Protein AF-D5WCW7-F1 (afdb_monomer)

Secondary structure (DSSP, 8-state):
---HHHHHHHHHHT--TT-BHHHHHHHHHHHHHTTEEE---SBGGG--EEEPP--PPPPPP----PPPP--------SSSSSSSS---------PPPPHHHHHHHHHHHHHHHHTTT--GGGSTTHHHHB-HHHHHHHHHHHHTT--SSSS-TTT--SS--HHHHHH--EEPPPEEETTEEEEEEEE-SSS-EEEEEEEEEETTEEEEEEEEESTT--

Radius of gyration: 24.63 Å; Cα contacts (8 Å, |Δi|>4): 295; chains: 1; bounding box: 57×78×41 Å

Nearest PDB structures (foldseek):
  4hz9-assembly1_B  TM=9.538E-01  e=2.178E-14  Ralstonia pickettii 12D
  4hzb-assembly1_F  TM=9.793E-01  e=4.232E-13  Ralstonia pickettii 12D
  4hzb-assembly1_C  TM=9.740E-01  e=5.660E-13  Ralstonia pickettii 12D
  6d63-assembly4_H  TM=6.366E-01  e=7.138E-01  Pseudomonas sp. ADP
  6d63-assembly2_D  TM=3.485E-01  e=8.295E-02  Pseudomonas sp. ADP

Structure (mmCIF, N/CA/C/O backbone):
data_AF-D5WCW7-F1
#
_entry.id   AF-D5WCW7-F1
#
loop_
_atom_site.group_PDB
_atom_site.id
_atom_site.type_symbol
_atom_site.label_atom_id
_atom_site.label_alt_id
_atom_site.label_comp_id
_atom_site.label_asym_id
_atom_site.label_entity_id
_atom_site.label_seq_id
_atom_site.pdbx_PDB_ins_code
_atom_site.Cartn_x
_atom_site.Cartn_y
_atom_site.Cartn_z
_atom_site.occupancy
_atom_site.B_iso_or_equiv
_atom_site.auth_seq_id
_atom_site.auth_comp_id
_atom_site.auth_asym_id
_atom_site.auth_atom_id
_atom_site.pdbx_PDB_model_num
ATOM 1 N N . MET A 1 1 ? 28.381 10.298 3.526 1.00 39.91 1 MET A N 1
ATOM 2 C CA . MET A 1 1 ? 28.413 10.607 2.079 1.00 39.91 1 MET A CA 1
ATOM 3 C C . MET A 1 1 ? 27.677 9.495 1.358 1.00 39.91 1 MET A C 1
ATOM 5 O O . MET A 1 1 ? 28.084 8.350 1.488 1.00 39.91 1 MET A O 1
ATOM 9 N N . TYR A 1 2 ? 26.574 9.812 0.685 1.00 42.81 2 TYR A N 1
ATOM 10 C CA . TYR A 1 2 ? 25.842 8.858 -0.147 1.00 42.81 2 TYR A CA 1
ATOM 11 C C . TYR A 1 2 ? 26.665 8.575 -1.412 1.00 42.81 2 TYR A C 1
ATOM 13 O O . TYR A 1 2 ? 27.037 9.512 -2.115 1.00 42.81 2 TYR A O 1
ATOM 21 N N . ASN A 1 3 ? 27.008 7.311 -1.669 1.00 60.62 3 ASN A N 1
ATOM 22 C CA . ASN A 1 3 ? 27.752 6.914 -2.864 1.00 60.62 3 ASN A CA 1
ATOM 23 C C . ASN A 1 3 ? 26.761 6.392 -3.908 1.00 60.62 3 ASN A C 1
ATOM 25 O O . ASN A 1 3 ? 26.380 5.221 -3.881 1.00 60.62 3 ASN A O 1
ATOM 29 N N . GLY A 1 4 ? 26.340 7.272 -4.818 1.00 50.31 4 GLY A N 1
ATOM 30 C CA . GLY A 1 4 ? 25.350 6.936 -5.841 1.00 50.31 4 GLY A CA 1
ATOM 31 C C . GLY A 1 4 ? 25.780 5.787 -6.762 1.00 50.31 4 GLY A C 1
ATOM 32 O O . GLY A 1 4 ? 24.929 5.026 -7.202 1.00 50.31 4 GLY A O 1
ATOM 33 N N . SER A 1 5 ? 27.085 5.574 -6.981 1.00 51.84 5 SER A N 1
ATOM 34 C CA . SER A 1 5 ? 27.585 4.419 -7.749 1.00 51.84 5 SER A CA 1
ATOM 35 C C . SER A 1 5 ? 27.383 3.081 -7.026 1.00 51.84 5 SER A C 1
ATOM 37 O O . SER A 1 5 ? 27.083 2.079 -7.669 1.00 51.84 5 SER A O 1
ATOM 39 N N . LEU A 1 6 ? 27.497 3.036 -5.693 1.00 54.62 6 LEU A N 1
ATOM 40 C CA . LEU A 1 6 ? 27.214 1.812 -4.929 1.00 54.62 6 LEU A CA 1
ATOM 41 C C . LEU A 1 6 ? 25.715 1.490 -4.912 1.00 54.62 6 LEU A C 1
ATOM 43 O O . LEU A 1 6 ? 25.344 0.331 -5.077 1.00 54.62 6 LEU A O 1
ATOM 47 N N . ALA A 1 7 ? 24.861 2.508 -4.771 1.00 52.25 7 ALA A N 1
ATOM 48 C CA . ALA A 1 7 ? 23.408 2.344 -4.836 1.00 52.25 7 ALA A CA 1
ATOM 49 C C . ALA A 1 7 ? 22.941 1.887 -6.231 1.00 52.25 7 ALA A C 1
ATOM 51 O O . ALA A 1 7 ? 22.099 0.999 -6.338 1.00 52.25 7 ALA A O 1
ATOM 52 N N . ALA A 1 8 ? 23.542 2.435 -7.290 1.00 53.53 8 ALA A N 1
ATOM 53 C CA . ALA A 1 8 ? 23.317 2.031 -8.675 1.00 53.53 8 ALA A CA 1
ATOM 54 C C . ALA A 1 8 ? 23.690 0.561 -8.925 1.00 53.53 8 ALA A C 1
ATOM 56 O O . ALA A 1 8 ? 22.890 -0.201 -9.468 1.00 53.53 8 ALA A O 1
ATOM 57 N N . ASN A 1 9 ? 24.880 0.147 -8.476 1.00 55.38 9 ASN A N 1
ATOM 58 C CA . ASN A 1 9 ? 25.345 -1.234 -8.610 1.00 55.38 9 ASN A CA 1
ATOM 59 C C . ASN A 1 9 ? 24.470 -2.212 -7.821 1.00 55.38 9 ASN A C 1
ATOM 61 O O . ASN A 1 9 ? 24.162 -3.288 -8.326 1.00 55.38 9 ASN A O 1
ATOM 65 N N . PHE A 1 10 ? 24.035 -1.828 -6.617 1.00 58.88 10 PHE A N 1
ATOM 66 C CA . PHE A 1 10 ? 23.124 -2.630 -5.803 1.00 58.88 10 PHE A CA 1
ATOM 67 C C . PHE A 1 10 ? 21.741 -2.770 -6.455 1.00 58.88 10 PHE A C 1
ATOM 69 O O . PHE A 1 10 ? 21.209 -3.875 -6.528 1.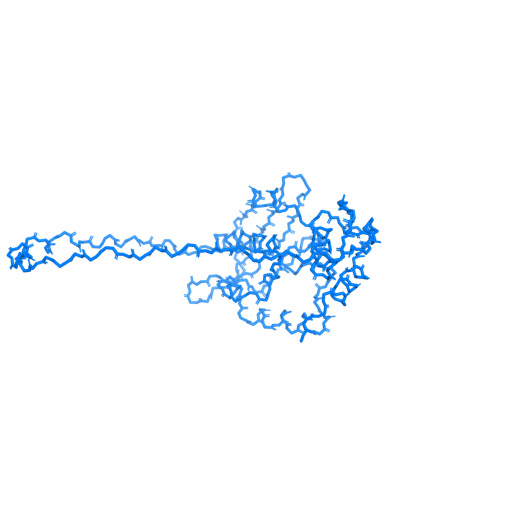00 58.88 10 PHE A O 1
ATOM 76 N N . ALA A 1 11 ? 21.158 -1.680 -6.963 1.00 59.91 11 ALA A N 1
ATOM 77 C CA . ALA A 1 11 ? 19.863 -1.721 -7.644 1.00 59.91 11 ALA A CA 1
ATOM 78 C C . ALA A 1 11 ? 19.905 -2.621 -8.890 1.00 59.91 11 ALA A C 1
ATOM 80 O O . ALA A 1 11 ? 18.989 -3.405 -9.118 1.00 59.91 11 ALA A O 1
ATOM 81 N N . TYR A 1 12 ? 20.995 -2.561 -9.659 1.00 57.72 12 TYR A N 1
ATOM 82 C CA . TYR A 1 12 ? 21.193 -3.413 -10.831 1.00 57.72 12 TYR A CA 1
ATOM 83 C C . TYR A 1 12 ? 21.408 -4.887 -10.466 1.00 57.72 12 TYR A C 1
ATOM 85 O O . TYR A 1 12 ? 20.765 -5.758 -11.045 1.00 57.72 12 TYR A O 1
ATOM 93 N N . SER A 1 13 ? 22.264 -5.188 -9.481 1.00 57.22 13 SER A N 1
ATOM 94 C CA . SER A 1 13 ? 22.544 -6.575 -9.081 1.00 57.22 13 SER A CA 1
ATOM 95 C C . SER A 1 13 ? 21.330 -7.296 -8.498 1.00 57.22 13 SER A C 1
ATOM 97 O O . SER A 1 13 ? 21.298 -8.523 -8.495 1.00 57.22 13 SER A O 1
ATOM 99 N N . ASN A 1 14 ? 20.351 -6.540 -7.995 1.00 57.59 14 ASN A N 1
ATOM 100 C CA . ASN A 1 14 ? 19.134 -7.069 -7.385 1.00 57.59 14 ASN A CA 1
ATOM 101 C C . ASN A 1 14 ? 17.898 -6.979 -8.298 1.00 57.59 14 ASN A C 1
ATOM 103 O O . ASN A 1 14 ? 16.834 -7.477 -7.929 1.00 57.59 14 ASN A O 1
ATOM 107 N N . ALA A 1 15 ? 18.017 -6.403 -9.500 1.00 57.66 15 ALA A N 1
ATOM 108 C CA . ALA A 1 15 ? 16.944 -6.420 -10.488 1.00 57.66 15 ALA A CA 1
ATOM 109 C C . ALA A 1 15 ? 16.762 -7.844 -11.050 1.00 57.66 15 ALA A C 1
ATOM 111 O O . ALA A 1 15 ? 17.671 -8.415 -11.660 1.00 57.66 15 ALA A O 1
ATOM 112 N N . LYS A 1 16 ? 15.582 -8.444 -10.849 1.00 55.31 16 LYS A N 1
ATOM 113 C CA . LYS A 1 16 ? 15.272 -9.798 -11.336 1.00 55.31 16 LYS A CA 1
ATOM 114 C C . LYS A 1 16 ? 14.915 -9.774 -12.828 1.00 55.31 16 LYS A C 1
ATOM 116 O O . LYS A 1 16 ? 14.572 -8.748 -13.404 1.00 55.31 16 LYS A O 1
ATOM 121 N N . GLY A 1 17 ? 14.970 -10.938 -13.483 1.00 46.94 17 GLY A N 1
ATOM 122 C CA . GLY A 1 17 ? 14.787 -11.064 -14.940 1.00 46.94 17 GLY A CA 1
ATOM 123 C C . GLY A 1 17 ? 13.423 -10.628 -15.500 1.00 46.94 17 GLY A C 1
ATOM 124 O O . GLY A 1 17 ? 13.310 -10.479 -16.712 1.00 46.94 17 GLY A O 1
ATOM 125 N N . HIS A 1 18 ? 12.422 -10.411 -14.643 1.00 54.69 18 HIS A N 1
ATOM 126 C CA . HIS A 1 18 ? 11.079 -9.939 -15.007 1.00 54.69 18 HIS A CA 1
ATOM 127 C C . HIS A 1 18 ? 10.798 -8.500 -14.541 1.00 54.69 18 HIS A C 1
ATOM 129 O O . HIS A 1 18 ? 9.672 -8.033 -14.658 1.00 54.69 18 HIS A O 1
ATOM 135 N N . SER A 1 19 ? 11.799 -7.799 -14.003 1.00 61.41 19 SER A N 1
ATOM 136 C CA . SER A 1 19 ? 11.679 -6.421 -13.529 1.00 61.41 19 SER A CA 1
ATOM 137 C C . SER A 1 19 ? 11.521 -5.455 -14.703 1.00 61.41 19 SER A C 1
ATOM 139 O O . SER A 1 19 ? 12.507 -5.038 -15.321 1.00 61.41 19 SER A O 1
ATOM 141 N N . THR A 1 20 ? 10.277 -5.109 -15.023 1.00 62.94 20 THR A N 1
ATOM 142 C CA . THR A 1 20 ? 9.941 -4.199 -16.120 1.00 62.94 20 THR A CA 1
ATOM 143 C C . THR A 1 20 ? 9.486 -2.825 -15.612 1.00 62.94 20 THR A C 1
ATOM 145 O O . THR A 1 20 ? 9.709 -2.489 -14.453 1.00 62.94 20 THR A O 1
ATOM 148 N N . GLN A 1 21 ? 8.983 -1.980 -16.514 1.00 68.56 21 GLN A N 1
ATOM 149 C CA . GLN A 1 21 ? 8.222 -0.752 -16.260 1.00 68.56 21 GLN A CA 1
ATOM 150 C C . GLN A 1 21 ? 8.730 0.107 -15.094 1.00 68.56 21 GLN A C 1
ATOM 152 O O . GLN A 1 21 ? 9.709 0.848 -15.251 1.00 68.56 21 GLN A O 1
ATOM 157 N N . ASN A 1 22 ? 8.059 0.051 -13.944 1.00 64.94 22 ASN A N 1
ATOM 158 C CA . ASN A 1 22 ? 8.356 0.896 -12.805 1.00 64.94 22 ASN A CA 1
ATOM 159 C C . ASN A 1 22 ? 9.658 0.452 -12.159 1.00 64.94 22 ASN A C 1
ATOM 161 O O . ASN A 1 22 ? 10.537 1.292 -11.975 1.00 64.94 22 ASN A O 1
ATOM 165 N N . CYS A 1 23 ? 9.865 -0.848 -11.947 1.00 64.69 23 CYS A N 1
ATOM 166 C CA . CYS A 1 23 ? 11.149 -1.374 -11.477 1.00 64.69 23 CYS A CA 1
ATOM 167 C C . CYS A 1 23 ? 12.319 -0.912 -12.372 1.00 64.69 23 CYS A C 1
ATOM 169 O O . CYS A 1 23 ? 13.330 -0.407 -11.879 1.00 64.69 23 CYS A O 1
ATOM 171 N N . ALA A 1 24 ? 12.144 -0.959 -13.696 1.00 64.62 24 ALA A N 1
ATOM 172 C CA . ALA A 1 24 ? 13.113 -0.423 -14.651 1.00 64.62 24 ALA A CA 1
ATOM 173 C C . ALA A 1 24 ? 13.336 1.094 -14.464 1.00 64.62 24 ALA A C 1
ATOM 175 O O . ALA A 1 24 ? 14.475 1.562 -14.426 1.00 64.62 24 ALA A O 1
ATOM 176 N N . LYS A 1 25 ? 12.274 1.884 -14.283 1.00 68.69 25 LYS A N 1
ATOM 177 C CA . LYS A 1 25 ? 12.365 3.323 -13.979 1.00 68.69 25 LYS A CA 1
ATOM 178 C C . LYS A 1 25 ? 13.147 3.595 -12.684 1.00 68.69 25 LYS A C 1
ATOM 180 O O . LYS A 1 25 ? 14.028 4.457 -12.708 1.00 68.69 25 LYS A O 1
ATOM 185 N N . PHE A 1 26 ? 12.883 2.866 -11.595 1.00 67.62 26 PHE A N 1
ATOM 186 C CA . PHE A 1 26 ? 13.611 3.009 -10.324 1.00 67.62 26 PHE A CA 1
ATOM 187 C C . PHE A 1 26 ? 15.101 2.705 -10.495 1.00 67.62 26 PHE A C 1
ATOM 189 O O . PHE A 1 26 ? 15.943 3.500 -10.075 1.00 67.62 26 PHE A O 1
ATOM 196 N N . VAL A 1 27 ? 15.430 1.594 -11.161 1.00 67.00 27 VAL A N 1
ATOM 197 C CA . VAL A 1 27 ? 16.817 1.186 -11.429 1.00 67.00 27 VAL A CA 1
ATOM 198 C C . VAL A 1 27 ? 17.534 2.252 -12.256 1.00 67.00 27 VAL A C 1
ATOM 200 O O . VAL A 1 27 ? 18.597 2.721 -11.852 1.00 67.00 27 VAL A O 1
ATOM 203 N N . ARG A 1 28 ? 16.924 2.746 -13.341 1.00 68.88 28 ARG A N 1
ATOM 204 C CA . ARG A 1 28 ? 17.480 3.851 -14.140 1.00 68.88 28 ARG A CA 1
ATOM 205 C C . ARG A 1 28 ? 17.786 5.077 -13.293 1.00 68.88 28 ARG A C 1
ATOM 207 O O . ARG A 1 28 ? 18.847 5.675 -13.451 1.00 68.88 28 ARG A O 1
ATOM 214 N N . GLN A 1 29 ? 16.859 5.477 -12.433 1.00 69.12 29 GLN A N 1
ATOM 215 C CA . GLN A 1 29 ? 17.007 6.709 -11.673 1.00 69.12 29 GLN A CA 1
ATOM 216 C C . GLN A 1 29 ? 18.070 6.593 -10.577 1.00 69.12 29 GLN A C 1
ATOM 218 O O . GLN A 1 29 ? 18.859 7.521 -10.403 1.00 69.12 29 GLN A O 1
ATOM 223 N N . ALA A 1 30 ? 18.170 5.436 -9.914 1.00 64.50 30 ALA A N 1
ATOM 224 C CA . ALA A 1 30 ? 19.266 5.139 -8.992 1.00 64.50 30 ALA A CA 1
ATOM 225 C C . ALA A 1 30 ? 20.633 5.211 -9.697 1.00 64.50 30 ALA A C 1
ATOM 227 O O . ALA A 1 30 ? 21.587 5.773 -9.158 1.00 64.50 30 ALA A O 1
ATOM 228 N N . ILE A 1 31 ? 20.710 4.713 -10.935 1.00 64.12 31 ILE A N 1
ATOM 229 C CA . ILE A 1 31 ? 21.917 4.774 -11.767 1.00 64.12 31 ILE A CA 1
ATOM 230 C C . ILE A 1 31 ? 22.257 6.218 -12.170 1.00 64.12 31 ILE A C 1
ATOM 232 O O . ILE A 1 31 ? 23.408 6.643 -12.039 1.00 64.12 31 ILE A O 1
ATOM 236 N N . GLN A 1 32 ? 21.255 7.006 -12.567 1.00 66.88 32 GLN A N 1
ATOM 237 C CA . GLN A 1 32 ? 21.415 8.424 -12.909 1.00 66.88 32 GLN A CA 1
ATOM 238 C C . GLN A 1 32 ? 21.861 9.278 -11.719 1.00 66.88 32 GLN A C 1
ATOM 240 O O . GLN A 1 32 ? 22.727 10.138 -11.880 1.00 66.88 32 GLN A O 1
ATOM 245 N N . TRP A 1 33 ? 21.354 9.020 -10.510 1.00 63.62 33 TRP A N 1
ATOM 246 C CA . TRP A 1 33 ? 21.848 9.665 -9.285 1.00 63.62 33 TRP A CA 1
ATOM 247 C C . TRP A 1 33 ? 23.305 9.313 -8.965 1.00 63.62 33 TRP A C 1
ATOM 249 O O . TRP A 1 33 ? 23.995 10.088 -8.304 1.00 63.62 33 TRP A O 1
ATOM 259 N N . GLY A 1 34 ? 23.797 8.179 -9.465 1.00 61.56 34 GLY A N 1
ATOM 260 C CA . GLY A 1 34 ? 25.208 7.800 -9.441 1.00 61.56 34 GLY A CA 1
ATOM 261 C C . GLY A 1 34 ? 26.087 8.488 -10.488 1.00 61.56 34 GLY A C 1
ATOM 262 O O . GLY A 1 34 ? 27.279 8.193 -10.527 1.00 61.56 34 GLY A O 1
ATOM 263 N N . GLY A 1 35 ? 25.534 9.383 -11.317 1.00 58.50 35 GLY A N 1
ATOM 264 C CA . GLY A 1 35 ? 26.259 10.086 -12.381 1.00 58.50 35 GLY A CA 1
ATOM 265 C C . GLY A 1 35 ? 26.439 9.267 -13.663 1.00 58.50 35 GLY A C 1
ATOM 266 O O . GLY A 1 35 ? 27.224 9.646 -14.529 1.00 58.50 35 GLY A O 1
ATOM 267 N N . VAL A 1 36 ? 25.728 8.145 -13.800 1.00 60.38 36 VAL A N 1
ATOM 268 C CA . VAL A 1 36 ? 25.829 7.246 -14.955 1.00 60.38 36 VAL A CA 1
ATOM 269 C C . VAL A 1 36 ? 24.549 7.329 -15.780 1.00 60.38 36 VAL A C 1
ATOM 271 O O . VAL A 1 36 ? 23.448 7.334 -15.236 1.00 60.38 36 VAL A O 1
ATOM 274 N N . THR A 1 37 ? 24.668 7.395 -17.107 1.00 60.59 37 THR A N 1
ATOM 275 C CA . THR A 1 37 ? 23.493 7.342 -17.988 1.00 60.59 37 THR A CA 1
ATOM 276 C C . THR A 1 37 ? 23.328 5.934 -18.531 1.00 60.59 37 THR A C 1
ATOM 278 O O . THR A 1 37 ? 24.293 5.264 -18.889 1.00 60.59 37 THR A O 1
ATOM 281 N N . VAL A 1 38 ? 22.081 5.493 -18.598 1.00 62.78 38 VAL A N 1
ATOM 282 C CA . VAL A 1 38 ? 21.697 4.214 -19.193 1.00 62.78 38 VAL A CA 1
ATOM 283 C C . VAL A 1 38 ? 20.703 4.461 -20.309 1.00 62.78 38 VAL A C 1
ATOM 285 O O . VAL A 1 38 ? 19.957 5.448 -20.284 1.00 62.78 38 VAL A O 1
ATOM 288 N N . ALA A 1 39 ? 20.684 3.562 -21.287 1.00 63.28 39 ALA A N 1
ATOM 289 C CA . ALA A 1 39 ? 19.688 3.605 -22.343 1.00 63.28 39 ALA A CA 1
ATOM 290 C C . ALA A 1 39 ? 18.261 3.509 -21.748 1.00 63.28 39 ALA A C 1
ATOM 292 O O . ALA A 1 39 ? 18.018 2.743 -20.807 1.00 63.28 39 ALA A O 1
ATOM 293 N N . PRO A 1 40 ? 17.290 4.284 -22.259 1.00 61.81 40 PRO A N 1
ATOM 294 C CA . PRO A 1 40 ? 15.905 4.170 -21.826 1.00 61.81 40 PRO A CA 1
ATOM 295 C C . PRO A 1 40 ? 15.288 2.856 -22.340 1.00 61.81 40 PRO A C 1
ATOM 297 O O . PRO A 1 40 ? 14.912 2.755 -23.502 1.00 61.81 40 PRO A O 1
ATOM 300 N N . THR A 1 41 ? 15.173 1.855 -21.463 1.00 63.25 41 THR A N 1
ATOM 301 C CA . THR A 1 41 ? 14.454 0.585 -21.699 1.00 63.25 41 THR A CA 1
ATOM 302 C C . THR A 1 41 ? 13.396 0.304 -20.622 1.00 63.25 41 THR A C 1
ATOM 304 O O . THR A 1 41 ? 13.560 0.651 -19.454 1.00 63.25 41 THR A O 1
ATOM 307 N N . ASN A 1 42 ? 12.303 -0.358 -20.993 1.00 62.97 42 ASN A N 1
ATOM 308 C CA . ASN A 1 42 ? 11.281 -0.810 -20.046 1.00 62.97 42 ASN A CA 1
ATOM 309 C C . ASN A 1 42 ? 11.708 -2.050 -19.246 1.00 62.97 42 ASN A C 1
ATOM 311 O O . ASN A 1 42 ? 10.898 -2.560 -18.486 1.00 62.97 42 ASN A O 1
ATOM 315 N N . SER A 1 43 ? 12.934 -2.548 -19.413 1.00 59.47 43 SER A N 1
ATOM 316 C CA . SER A 1 43 ? 13.479 -3.704 -18.700 1.00 59.47 43 SER A CA 1
ATOM 317 C C . SER A 1 43 ? 14.697 -3.289 -17.881 1.00 59.47 43 SER A C 1
ATOM 319 O O . SER A 1 43 ? 15.668 -2.763 -18.422 1.00 59.47 43 SER A O 1
ATOM 321 N N . ALA A 1 44 ? 14.678 -3.546 -16.571 1.00 60.31 44 ALA A N 1
ATOM 322 C CA . ALA A 1 44 ? 15.803 -3.237 -15.687 1.00 60.31 44 ALA A CA 1
ATOM 323 C C . ALA A 1 44 ? 17.087 -3.986 -16.092 1.00 60.31 44 ALA A C 1
ATOM 325 O O . ALA A 1 44 ? 18.187 -3.468 -15.918 1.00 60.31 44 ALA A O 1
ATOM 326 N N . LYS A 1 45 ? 16.947 -5.180 -16.683 1.00 59.94 45 LYS A N 1
ATOM 327 C CA . LYS A 1 45 ? 18.061 -6.043 -17.105 1.00 59.94 45 LYS A CA 1
ATOM 328 C C . LYS A 1 45 ? 18.699 -5.627 -18.437 1.00 59.94 45 LYS A C 1
ATOM 330 O O . LYS A 1 45 ? 19.833 -5.997 -18.707 1.00 59.94 45 LYS A O 1
ATOM 335 N N . GLU A 1 46 ? 17.985 -4.876 -19.272 1.00 60.28 46 GLU A N 1
ATOM 336 C CA . GLU A 1 46 ? 18.488 -4.395 -20.570 1.00 60.28 46 GLU A CA 1
ATOM 337 C C . GLU A 1 46 ? 19.254 -3.066 -20.459 1.00 60.28 46 GLU A C 1
ATOM 339 O O . GLU A 1 46 ? 19.684 -2.504 -21.467 1.00 60.28 46 GLU A O 1
ATOM 344 N N . MET A 1 47 ? 19.395 -2.522 -19.247 1.00 65.56 47 MET A N 1
ATOM 345 C CA . MET A 1 47 ? 20.114 -1.272 -19.023 1.00 65.56 47 MET A CA 1
ATOM 346 C C . MET A 1 47 ? 21.622 -1.496 -19.115 1.00 65.56 47 MET A C 1
ATOM 348 O O . MET A 1 47 ? 22.269 -1.821 -18.125 1.00 65.56 47 MET A O 1
ATOM 352 N N . ASP A 1 48 ? 22.178 -1.279 -20.306 1.00 55.94 48 ASP A N 1
ATOM 353 C CA . ASP A 1 48 ? 23.623 -1.174 -20.502 1.00 55.94 48 ASP A CA 1
ATOM 354 C C . ASP A 1 48 ? 24.139 0.189 -20.012 1.00 55.94 48 ASP A C 1
ATOM 356 O O . ASP A 1 48 ? 23.583 1.253 -20.318 1.00 55.94 48 ASP A O 1
ATOM 360 N N . PHE A 1 49 ? 25.220 0.151 -19.232 1.00 54.94 49 PHE A N 1
ATOM 361 C CA . PHE A 1 49 ? 25.852 1.328 -18.644 1.00 54.94 49 PHE A CA 1
ATOM 362 C C . PHE A 1 49 ? 26.784 2.007 -19.645 1.00 54.94 49 PHE A C 1
ATOM 364 O O . PHE A 1 49 ? 27.767 1.415 -20.089 1.00 54.94 49 PHE A O 1
ATOM 371 N N . ILE A 1 50 ? 26.537 3.288 -19.926 1.00 46.72 50 ILE A N 1
ATOM 372 C CA . ILE A 1 50 ? 27.519 4.149 -20.586 1.00 46.72 50 ILE A CA 1
ATOM 373 C C . ILE A 1 50 ? 27.957 5.198 -19.557 1.00 46.72 50 ILE A C 1
ATOM 375 O O . ILE A 1 50 ? 27.145 6.039 -19.158 1.00 46.72 50 ILE A O 1
ATOM 379 N N . PRO A 1 51 ? 29.217 5.178 -19.083 1.00 42.09 51 PRO A N 1
ATOM 380 C CA . PRO A 1 51 ? 29.701 6.221 -18.191 1.00 42.09 51 PRO A CA 1
ATOM 381 C C . PRO A 1 51 ? 29.626 7.569 -18.915 1.00 42.09 51 PRO A C 1
ATOM 383 O O . PRO A 1 51 ? 30.255 7.764 -19.955 1.00 42.09 51 PRO A O 1
ATOM 386 N N . VAL A 1 52 ? 28.829 8.496 -18.381 1.00 42.38 52 VAL A N 1
ATOM 387 C CA . VAL A 1 52 ? 28.731 9.853 -18.921 1.00 42.38 52 VAL A CA 1
ATOM 388 C C . VAL A 1 52 ? 29.839 10.700 -18.325 1.00 42.38 52 VAL A C 1
ATOM 390 O O . VAL A 1 52 ? 30.023 10.747 -17.111 1.00 42.38 52 VAL A O 1
ATOM 393 N N . GLN A 1 53 ? 30.595 11.366 -19.197 1.00 37.25 53 GLN A N 1
ATOM 394 C CA . GLN A 1 53 ? 31.538 12.395 -18.783 1.00 37.25 53 GLN A CA 1
ATOM 395 C C . GLN A 1 53 ? 30.748 13.553 -18.167 1.00 37.25 53 GLN A C 1
ATOM 397 O O . GLN A 1 53 ? 29.916 14.175 -18.823 1.00 37.25 53 GLN A O 1
ATOM 402 N N . THR A 1 54 ? 30.986 13.810 -16.885 1.00 34.12 54 THR A N 1
ATOM 403 C CA . THR A 1 54 ? 30.320 14.855 -16.110 1.00 34.12 54 THR A CA 1
ATOM 404 C C . THR A 1 54 ? 30.686 16.239 -16.641 1.00 34.12 54 THR A C 1
ATOM 406 O O . THR A 1 54 ? 31.828 16.675 -16.491 1.00 34.12 54 THR A O 1
ATOM 409 N N . THR A 1 55 ? 29.714 16.964 -17.191 1.00 36.22 55 THR A N 1
ATOM 410 C CA . THR A 1 55 ? 29.713 18.430 -17.168 1.00 36.22 55 THR A CA 1
ATOM 411 C C . THR A 1 55 ? 28.649 18.893 -16.177 1.00 36.22 55 THR A C 1
ATOM 413 O O . THR A 1 55 ? 27.467 18.573 -16.276 1.00 36.22 55 THR A O 1
ATOM 416 N N . GLU A 1 56 ? 29.120 19.584 -15.148 1.00 31.17 56 GLU A N 1
ATOM 417 C CA . GLU A 1 56 ? 28.355 20.150 -14.040 1.00 31.17 56 GLU A CA 1
ATOM 418 C C . GLU A 1 56 ? 27.450 21.300 -14.534 1.00 31.17 56 GLU A C 1
ATOM 420 O O . GLU A 1 56 ? 27.957 22.211 -15.196 1.00 31.17 56 GLU A O 1
ATOM 425 N N . PRO A 1 57 ? 26.136 21.331 -14.234 1.00 36.81 57 PRO A N 1
ATOM 426 C CA . PRO A 1 57 ? 25.326 22.517 -14.477 1.00 36.81 57 PRO A CA 1
ATOM 427 C C . PRO A 1 57 ? 25.355 23.456 -13.264 1.00 36.81 57 PRO A C 1
ATOM 429 O O . PRO A 1 57 ? 24.961 23.091 -12.155 1.00 36.81 57 PRO A O 1
ATOM 432 N N . GLN A 1 58 ? 25.792 24.694 -13.509 1.00 34.97 58 GLN A N 1
ATOM 433 C CA . GLN A 1 58 ? 25.724 25.813 -12.570 1.00 34.97 58 GLN A CA 1
ATOM 434 C C . GLN A 1 58 ? 24.280 26.245 -12.272 1.00 34.97 58 GLN A C 1
ATOM 436 O O . GLN A 1 58 ? 23.382 26.146 -13.108 1.00 34.97 58 GLN A O 1
ATOM 441 N N . GLY A 1 59 ? 24.092 26.728 -11.041 1.00 34.06 59 GLY A N 1
ATOM 442 C CA . GLY A 1 59 ? 22.807 26.977 -10.399 1.00 34.06 59 GLY A CA 1
ATOM 443 C C . GLY A 1 59 ? 21.885 27.993 -11.074 1.00 34.06 59 GLY A C 1
ATOM 444 O O . GLY A 1 59 ? 22.300 28.964 -11.704 1.00 34.06 59 GLY A O 1
ATOM 445 N N . HIS A 1 60 ? 20.590 27.777 -10.853 1.00 31.45 60 HIS A N 1
ATOM 446 C CA . HIS A 1 60 ? 19.532 28.699 -11.233 1.00 31.45 60 HIS A CA 1
ATOM 447 C C . HIS A 1 60 ? 19.191 29.658 -10.087 1.00 31.45 60 HIS A C 1
ATOM 449 O O . HIS A 1 60 ? 18.854 29.254 -8.976 1.00 31.45 60 HIS A O 1
ATOM 455 N N . HIS A 1 61 ? 19.260 30.949 -10.413 1.00 33.78 61 HIS A N 1
ATOM 456 C CA . HIS A 1 61 ? 18.776 32.079 -9.630 1.00 33.78 61 HIS A CA 1
ATOM 457 C C . HIS A 1 61 ? 17.274 31.984 -9.322 1.00 33.78 61 HIS A C 1
ATOM 459 O O . HIS A 1 61 ? 16.459 31.855 -10.238 1.00 33.78 61 HIS A O 1
ATOM 465 N N . THR A 1 62 ? 16.904 32.214 -8.060 1.00 32.62 62 THR A N 1
ATOM 466 C CA . THR A 1 62 ? 15.519 32.503 -7.657 1.00 32.62 62 THR A CA 1
ATOM 467 C C . THR A 1 62 ? 15.383 33.983 -7.298 1.00 32.62 62 THR A C 1
ATOM 469 O O . THR A 1 62 ? 16.171 34.533 -6.529 1.00 32.62 62 THR A O 1
ATOM 472 N N . ARG A 1 63 ? 14.385 34.634 -7.905 1.00 33.56 63 ARG A N 1
ATOM 473 C CA . ARG A 1 63 ? 14.013 36.044 -7.723 1.00 33.56 63 ARG A CA 1
ATOM 474 C C . ARG A 1 63 ? 13.603 36.349 -6.279 1.00 33.56 63 ARG A C 1
ATOM 476 O O . ARG A 1 63 ? 12.780 35.644 -5.706 1.00 33.56 63 ARG A O 1
ATOM 483 N N . SER A 1 64 ? 14.097 37.474 -5.767 1.00 33.16 64 SER A N 1
ATOM 484 C CA . SER A 1 64 ? 13.528 38.191 -4.624 1.00 33.16 64 SER A CA 1
ATOM 485 C C . SER A 1 64 ? 12.339 39.033 -5.096 1.00 33.16 64 SER A C 1
ATOM 487 O O . SER A 1 64 ? 12.456 39.764 -6.081 1.00 33.16 64 SER A O 1
ATOM 489 N N . ILE A 1 65 ? 11.203 38.938 -4.405 1.00 37.91 65 ILE A N 1
ATOM 490 C CA . ILE A 1 65 ? 10.127 39.930 -4.472 1.00 37.91 65 ILE A CA 1
ATOM 491 C C . ILE A 1 65 ? 9.910 40.395 -3.036 1.00 37.91 65 ILE A C 1
ATOM 493 O O . ILE A 1 65 ? 9.358 39.663 -2.217 1.00 37.91 65 ILE A O 1
ATOM 497 N N . ALA A 1 66 ? 10.398 41.595 -2.733 1.00 33.69 66 ALA A N 1
ATOM 498 C CA . ALA A 1 66 ? 10.096 42.291 -1.496 1.00 33.69 66 ALA A CA 1
ATOM 499 C C . ALA A 1 66 ? 8.820 43.123 -1.679 1.00 33.69 66 ALA A C 1
ATOM 501 O O . ALA A 1 66 ? 8.615 43.799 -2.686 1.00 33.69 66 ALA A O 1
ATOM 502 N N . THR A 1 67 ? 7.972 43.000 -0.672 1.00 35.56 67 THR A N 1
ATOM 503 C CA . THR A 1 67 ? 6.679 43.629 -0.424 1.00 35.56 67 THR A CA 1
ATOM 504 C C . THR A 1 67 ? 6.733 45.155 -0.403 1.00 35.56 67 THR A C 1
ATOM 506 O O . THR A 1 67 ? 7.622 45.745 0.205 1.00 35.56 67 THR A O 1
ATOM 509 N N . THR A 1 68 ? 5.727 45.792 -1.002 1.00 39.38 68 THR A N 1
ATOM 510 C CA . THR A 1 68 ? 5.421 47.215 -0.824 1.00 39.38 68 THR A CA 1
ATOM 511 C C . THR A 1 68 ? 4.767 47.462 0.535 1.00 39.38 68 THR A C 1
ATOM 513 O O . THR A 1 68 ? 3.753 46.840 0.856 1.00 39.38 68 THR A O 1
ATOM 516 N N . ASP A 1 69 ? 5.336 48.399 1.292 1.00 38.19 69 ASP A N 1
ATOM 517 C CA . ASP A 1 69 ? 4.776 48.989 2.508 1.00 38.19 69 ASP A CA 1
ATOM 518 C C . ASP A 1 69 ? 3.397 49.619 2.271 1.00 38.19 69 ASP A C 1
ATOM 520 O O . ASP A 1 69 ? 3.198 50.385 1.326 1.00 38.19 69 ASP A O 1
ATOM 524 N N . MET A 1 70 ? 2.464 49.388 3.200 1.00 35.03 70 MET A N 1
ATOM 525 C CA . MET A 1 70 ? 1.295 50.248 3.372 1.00 35.03 70 MET A CA 1
ATOM 526 C C . MET A 1 70 ? 0.929 50.370 4.855 1.00 35.03 70 MET A C 1
ATOM 528 O O . MET A 1 70 ? 0.274 49.514 5.443 1.00 35.03 70 MET A O 1
ATOM 532 N N . HIS A 1 71 ? 1.328 51.494 5.450 1.00 43.72 71 HIS A N 1
ATOM 533 C CA . HIS A 1 71 ? 0.763 52.021 6.688 1.00 43.72 71 HIS A CA 1
ATOM 534 C C . HIS A 1 71 ? -0.528 52.781 6.362 1.00 43.72 71 HIS A C 1
ATOM 536 O O . HIS A 1 71 ? -0.451 53.879 5.816 1.00 43.72 71 HIS A O 1
ATOM 542 N N . ILE A 1 72 ? -1.699 52.283 6.776 1.00 41.50 72 ILE A N 1
ATOM 543 C CA . ILE A 1 72 ? -2.893 53.128 6.933 1.00 41.50 72 ILE A CA 1
ATOM 544 C C . ILE A 1 72 ? -3.563 52.841 8.277 1.00 41.50 72 ILE A C 1
ATOM 546 O O . ILE A 1 72 ? -3.786 51.711 8.698 1.00 41.50 72 ILE A O 1
ATOM 550 N N . LYS A 1 73 ? -3.778 53.949 8.980 1.00 37.97 73 LYS A N 1
ATOM 551 C CA . LYS A 1 73 ? -4.175 54.088 10.373 1.00 37.97 73 LYS A CA 1
ATOM 552 C C . LYS A 1 73 ? -5.649 53.735 10.572 1.00 37.97 73 LYS A C 1
ATOM 554 O O . LYS A 1 73 ? -6.476 54.032 9.721 1.00 37.97 73 LYS A O 1
ATOM 559 N N . ARG A 1 74 ? -5.918 53.202 11.771 1.00 48.66 74 ARG A N 1
ATOM 560 C CA . ARG A 1 74 ? -7.082 53.448 12.644 1.00 48.66 74 ARG A CA 1
ATOM 561 C C . ARG A 1 74 ? -8.316 54.013 11.944 1.00 48.66 74 ARG A C 1
ATOM 563 O O . ARG A 1 74 ? -8.304 55.185 11.619 1.00 48.66 74 ARG A O 1
ATOM 570 N N . PHE A 1 75 ? -9.377 53.225 11.870 1.00 48.50 75 PHE A N 1
ATOM 571 C CA . PHE A 1 75 ? -10.780 53.580 12.129 1.00 48.50 75 PHE A CA 1
ATOM 572 C C . PHE A 1 75 ? -11.593 52.347 11.727 1.00 48.50 75 PHE A C 1
ATOM 574 O O . PHE A 1 75 ? -11.335 51.820 10.654 1.00 48.50 75 PHE A O 1
ATOM 581 N N . LEU A 1 76 ? -12.501 51.885 12.598 1.00 42.88 76 LEU A N 1
ATOM 582 C CA . LEU A 1 76 ? -13.674 51.007 12.357 1.00 42.88 76 LEU A CA 1
ATOM 583 C C . LEU A 1 76 ? -13.931 50.078 13.564 1.00 42.88 76 LEU A C 1
ATOM 585 O O . LEU A 1 76 ? -14.060 48.866 13.439 1.00 42.88 76 LEU A O 1
ATOM 589 N N . SER A 1 77 ? -14.042 50.655 14.764 1.00 47.31 77 SER A N 1
ATOM 590 C CA . SER A 1 77 ? -14.414 49.935 15.997 1.00 47.31 77 SER A CA 1
ATOM 591 C C . SER A 1 77 ? -15.930 49.895 16.259 1.00 47.31 77 SER A C 1
ATOM 593 O O . SER A 1 77 ? -16.337 49.730 17.401 1.00 47.31 77 SER A O 1
ATOM 595 N N . VAL A 1 78 ? -16.786 50.055 15.238 1.00 48.94 78 VAL A N 1
ATOM 596 C CA . VAL A 1 78 ? -18.259 50.113 15.431 1.00 48.94 78 VAL A CA 1
ATOM 597 C C . VAL A 1 78 ? -19.040 49.102 14.567 1.00 48.94 78 VAL A C 1
ATOM 599 O O . VAL A 1 78 ? -20.233 48.914 14.770 1.00 48.94 78 VAL A O 1
ATOM 602 N N . LEU A 1 79 ? -18.382 48.335 13.687 1.00 47.88 79 LEU A N 1
ATOM 603 C CA . LEU A 1 79 ? -19.023 47.282 12.874 1.00 47.88 79 LEU A CA 1
ATOM 604 C C . LEU A 1 79 ? -18.770 45.860 13.422 1.00 47.88 79 LEU A C 1
ATOM 606 O O . LEU A 1 79 ? -18.675 44.905 12.662 1.00 47.88 79 LEU A O 1
ATOM 610 N N . ALA A 1 80 ? -18.598 45.709 14.737 1.00 50.56 80 ALA A N 1
ATOM 611 C CA . ALA A 1 80 ? -18.246 44.427 15.365 1.00 50.56 80 ALA A CA 1
ATOM 612 C C . ALA A 1 80 ? -19.410 43.748 16.115 1.00 50.56 80 ALA A C 1
ATOM 614 O O . ALA A 1 80 ? -19.263 42.619 16.569 1.00 50.56 80 ALA A O 1
ATOM 615 N N . LEU A 1 81 ? -20.575 44.400 16.241 1.00 46.69 81 LEU A N 1
ATOM 616 C CA . LEU A 1 81 ? -21.668 43.923 17.107 1.00 46.69 81 LEU A CA 1
ATOM 617 C C . LEU A 1 81 ? -22.904 43.365 16.374 1.00 46.69 81 LEU A C 1
ATOM 619 O O . LEU A 1 81 ? -23.824 42.896 17.031 1.00 46.69 81 LEU A O 1
ATOM 623 N N . LEU A 1 82 ? -22.920 43.333 15.034 1.00 46.75 82 LEU A N 1
ATOM 624 C CA . LEU A 1 82 ? -24.019 42.740 14.241 1.00 46.75 82 LEU A CA 1
ATOM 625 C C . LEU A 1 82 ? -23.634 41.464 13.467 1.00 46.75 82 LEU A C 1
ATOM 627 O O . LEU A 1 82 ? -24.489 40.851 12.838 1.00 46.75 82 LEU A O 1
ATOM 631 N N . ALA A 1 83 ? -22.380 41.012 13.555 1.00 49.16 83 ALA A N 1
ATOM 632 C CA . ALA A 1 83 ? -21.900 39.789 12.896 1.00 49.16 83 ALA A CA 1
ATOM 633 C C . ALA A 1 83 ? -21.903 38.542 13.809 1.00 49.16 83 ALA A C 1
ATOM 635 O O . ALA A 1 83 ? -21.400 37.492 13.421 1.00 49.16 83 ALA A O 1
ATOM 636 N N . PHE A 1 84 ? -22.457 38.633 15.025 1.00 46.53 84 PHE A N 1
ATOM 637 C CA . PHE A 1 84 ? -22.348 37.570 16.037 1.00 46.53 84 PHE A CA 1
ATOM 638 C C . PHE A 1 84 ? -23.472 36.514 15.993 1.00 46.53 84 PHE A C 1
ATOM 640 O O . PHE A 1 84 ? -23.438 35.552 16.750 1.00 46.53 84 PHE A O 1
ATOM 647 N N . VAL A 1 85 ? -24.472 36.652 15.112 1.00 49.25 85 VAL A N 1
ATOM 648 C CA . VAL A 1 85 ? -25.650 35.750 15.091 1.00 49.25 85 VAL A CA 1
ATOM 649 C C . VAL A 1 85 ? -25.609 34.717 13.949 1.00 49.25 85 VAL A C 1
ATOM 651 O O . VAL A 1 85 ? -26.458 33.837 13.885 1.00 49.25 85 VAL A O 1
ATOM 654 N N . PHE A 1 86 ? -24.588 34.737 13.084 1.00 49.34 86 PHE A N 1
ATOM 655 C CA . PHE A 1 86 ? -24.493 33.831 11.924 1.00 49.34 86 PHE A CA 1
ATOM 656 C C . PHE A 1 86 ? -23.332 32.825 11.971 1.00 49.34 86 PHE A C 1
ATOM 658 O O . PHE A 1 86 ? -22.876 32.352 10.935 1.00 49.34 86 PHE A O 1
ATOM 665 N N . TRP A 1 87 ? -22.885 32.438 13.168 1.00 45.47 87 TRP A N 1
ATOM 666 C CA . TRP A 1 87 ? -21.937 31.329 13.346 1.00 45.47 87 TRP A CA 1
ATOM 667 C C . TRP A 1 87 ? -22.626 30.106 13.956 1.00 45.47 87 TRP A C 1
ATOM 669 O O . TRP A 1 87 ? -22.176 29.542 14.949 1.00 45.47 87 TRP A O 1
ATOM 679 N N . GLN A 1 88 ? -23.760 29.690 13.389 1.00 54.38 88 GLN A N 1
ATOM 680 C CA . GLN A 1 88 ? -24.237 28.340 13.667 1.00 54.38 88 GLN A CA 1
ATOM 681 C C . GLN A 1 88 ? -23.382 27.376 12.854 1.00 54.38 88 GLN A C 1
ATOM 683 O O . GLN A 1 88 ? -23.537 27.234 11.643 1.00 54.38 88 GLN A O 1
ATOM 688 N N . SER A 1 89 ? -22.420 26.773 13.544 1.00 54.59 89 SER A N 1
ATOM 689 C CA . SER A 1 89 ? -21.593 25.680 13.064 1.00 54.59 89 SER A CA 1
ATOM 690 C C . SER A 1 89 ? -22.495 24.577 12.520 1.00 54.59 89 SER A C 1
ATOM 692 O O . SER A 1 89 ? -23.136 23.855 13.285 1.00 54.59 89 SER A O 1
ATOM 694 N N . ALA A 1 90 ? -22.535 24.423 11.200 1.00 55.56 90 ALA A N 1
ATOM 695 C CA . ALA A 1 90 ? -22.948 23.165 10.611 1.00 55.56 90 ALA A CA 1
ATOM 696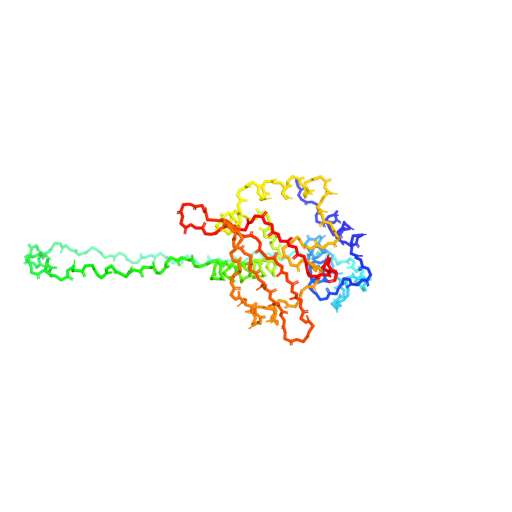 C C . ALA A 1 90 ? -21.923 22.116 11.061 1.00 55.56 90 ALA A C 1
ATOM 698 O O . ALA A 1 90 ? -20.830 22.014 10.504 1.00 55.56 90 ALA A O 1
ATOM 699 N N . PHE A 1 91 ? -22.241 21.372 12.120 1.00 53.19 91 PHE A N 1
ATOM 700 C CA . PHE A 1 91 ? -21.568 20.113 12.393 1.00 53.19 91 PHE A CA 1
ATOM 701 C C . PHE A 1 91 ? -21.957 19.172 11.257 1.00 53.19 91 PHE A C 1
ATOM 703 O O . PHE A 1 91 ? -22.984 18.499 11.310 1.00 53.19 91 PHE A O 1
ATOM 710 N N . SER A 1 92 ? -21.153 19.150 10.195 1.00 52.25 92 SER A N 1
ATOM 711 C CA . SER A 1 92 ? -21.143 18.003 9.300 1.00 52.25 92 SER A CA 1
ATOM 712 C C . SER A 1 92 ? -20.778 16.804 10.163 1.00 52.25 92 SER A C 1
ATOM 714 O O . SER A 1 92 ? -19.658 16.729 10.667 1.00 52.25 92 SER A O 1
ATOM 716 N N . ALA A 1 93 ? -21.728 15.892 10.372 1.00 50.47 93 ALA A N 1
ATOM 717 C CA . ALA A 1 93 ? -21.420 14.564 10.871 1.00 50.47 93 ALA A CA 1
ATOM 718 C C . ALA A 1 93 ? -20.478 13.938 9.840 1.00 50.47 93 ALA A C 1
ATOM 720 O O . ALA A 1 93 ? -20.913 13.478 8.784 1.00 50.47 93 ALA A O 1
ATOM 721 N N . THR A 1 94 ? -19.172 14.018 10.090 1.00 58.06 94 THR A N 1
ATOM 722 C CA . THR A 1 94 ? -18.192 13.298 9.294 1.00 58.06 94 THR A CA 1
ATOM 723 C C . THR A 1 94 ? -18.555 11.830 9.446 1.00 58.06 94 THR A C 1
ATOM 725 O O . THR A 1 94 ? -18.509 11.279 10.546 1.00 58.06 94 THR A O 1
ATOM 728 N N . ALA A 1 95 ? -19.034 11.220 8.360 1.00 63.94 95 ALA A N 1
ATOM 729 C CA . ALA A 1 95 ? -19.292 9.791 8.344 1.00 63.94 95 ALA A CA 1
ATOM 730 C C . ALA A 1 95 ? -18.028 9.102 8.864 1.00 63.94 95 ALA A C 1
ATOM 732 O O . ALA A 1 95 ? -16.928 9.410 8.392 1.00 63.94 95 ALA A O 1
ATOM 733 N N . GLN A 1 96 ? -18.166 8.246 9.883 1.00 68.19 96 GLN A N 1
ATOM 734 C CA . GLN A 1 96 ? -17.003 7.538 10.402 1.00 68.19 96 GLN A CA 1
ATOM 735 C C . GLN A 1 96 ? -16.328 6.797 9.244 1.00 68.19 96 GLN A C 1
ATOM 737 O O . GLN A 1 96 ? -17.035 6.202 8.423 1.00 68.19 96 GLN A O 1
ATOM 742 N N . PRO A 1 97 ? -14.988 6.840 9.149 1.00 82.38 97 PRO A N 1
ATOM 743 C CA . PRO A 1 97 ? -14.285 6.148 8.085 1.00 82.38 97 PRO A CA 1
ATOM 744 C C . PRO A 1 97 ? -14.681 4.671 8.121 1.00 82.38 97 PRO A C 1
ATOM 746 O O . PRO A 1 97 ? -14.619 4.024 9.168 1.00 82.38 97 PRO A O 1
ATOM 749 N N . THR A 1 98 ? -15.143 4.151 6.987 1.00 95.06 98 THR A N 1
ATOM 750 C CA . THR A 1 98 ? -15.437 2.724 6.840 1.00 95.06 98 THR A CA 1
ATOM 751 C C . THR A 1 98 ? -14.129 1.980 6.553 1.00 95.06 98 THR A C 1
ATOM 753 O O . THR A 1 98 ? -13.175 2.599 6.062 1.00 95.06 98 THR A O 1
ATOM 756 N N . PRO A 1 99 ? -14.031 0.672 6.842 1.00 97.31 99 PRO A N 1
ATOM 757 C CA . PRO A 1 99 ? -12.837 -0.089 6.484 1.00 97.31 99 PRO A CA 1
ATOM 758 C C . PRO A 1 99 ? -12.566 -0.039 4.970 1.00 97.31 99 PRO A C 1
ATOM 760 O O . PRO A 1 99 ? -11.416 0.093 4.560 1.00 97.31 99 PRO A O 1
ATOM 763 N N . GLU A 1 100 ? -13.604 -0.032 4.129 1.00 98.00 100 GLU A N 1
ATOM 764 C CA . GLU A 1 100 ? -13.473 0.093 2.673 1.00 98.00 100 GLU A CA 1
ATOM 765 C C . GLU A 1 100 ? -12.913 1.455 2.258 1.00 98.00 100 GLU A C 1
ATOM 767 O O . GLU A 1 100 ? -11.988 1.532 1.446 1.00 98.00 100 GLU A O 1
ATOM 772 N N . GLY A 1 101 ? -13.458 2.535 2.827 1.00 96.88 101 GLY A N 1
ATOM 773 C CA . GLY A 1 101 ? -12.989 3.892 2.563 1.00 96.88 101 GLY A CA 1
ATOM 774 C C . GLY A 1 101 ? -11.527 4.064 2.966 1.00 96.88 101 GLY A C 1
ATOM 775 O O . GLY A 1 101 ? -10.736 4.623 2.206 1.00 96.88 101 GLY A O 1
ATOM 776 N N . GLN A 1 102 ? -11.150 3.511 4.118 1.00 97.75 102 GLN A N 1
ATOM 777 C CA . GLN A 1 102 ? -9.784 3.574 4.617 1.00 97.75 102 GLN A CA 1
ATOM 778 C C . GLN A 1 102 ? -8.812 2.735 3.777 1.00 97.75 102 GLN A C 1
ATOM 780 O O . GLN A 1 102 ? -7.711 3.199 3.487 1.00 97.75 102 GLN A O 1
ATOM 785 N N . ALA A 1 103 ? -9.208 1.532 3.349 1.00 98.06 103 ALA A N 1
ATOM 786 C CA . ALA A 1 103 ? -8.401 0.701 2.457 1.00 98.06 103 ALA A CA 1
ATOM 787 C C . ALA A 1 103 ? -8.181 1.386 1.100 1.00 98.06 103 ALA A C 1
ATOM 789 O O . ALA A 1 103 ? -7.057 1.427 0.602 1.00 98.06 103 ALA A O 1
ATOM 790 N N . LYS A 1 104 ? -9.231 1.990 0.523 1.00 97.81 104 LYS A N 1
ATOM 791 C CA . LYS A 1 104 ? -9.110 2.752 -0.726 1.00 97.81 104 LYS A CA 1
ATOM 792 C C . LYS A 1 104 ? -8.146 3.927 -0.570 1.00 97.81 104 LYS A C 1
ATOM 794 O O . LYS A 1 104 ? -7.262 4.097 -1.404 1.00 97.81 104 LYS A O 1
ATOM 799 N N . ALA A 1 105 ? -8.302 4.708 0.500 1.00 97.62 105 ALA A N 1
ATOM 800 C CA . ALA A 1 105 ? -7.443 5.854 0.781 1.00 97.62 105 ALA A CA 1
ATOM 801 C C . ALA A 1 105 ? -5.974 5.438 0.958 1.00 97.62 105 ALA A C 1
ATOM 803 O O . ALA A 1 105 ? -5.096 6.065 0.366 1.00 97.62 105 ALA A O 1
ATOM 804 N N . PHE A 1 106 ? -5.724 4.345 1.688 1.00 98.12 106 PHE A N 1
ATOM 805 C CA . PHE A 1 106 ? -4.390 3.771 1.841 1.00 98.12 106 PHE A CA 1
ATOM 806 C C . PHE A 1 106 ? -3.754 3.455 0.491 1.00 98.12 106 PHE A C 1
ATOM 808 O O . PHE A 1 106 ? -2.675 3.959 0.211 1.00 98.12 106 PHE A O 1
ATOM 815 N N . TYR A 1 107 ? -4.414 2.667 -0.361 1.00 97.81 107 TYR A N 1
ATOM 816 C CA . TYR A 1 107 ? -3.808 2.256 -1.627 1.00 97.81 107 TYR A CA 1
ATOM 817 C C . TYR A 1 107 ? -3.628 3.412 -2.607 1.00 97.81 107 TYR A C 1
ATOM 819 O O . TYR A 1 107 ? -2.610 3.469 -3.291 1.00 97.81 107 TYR A O 1
ATOM 827 N N . SER A 1 108 ? -4.556 4.375 -2.641 1.00 96.56 108 SER A N 1
ATOM 828 C CA . SER A 1 108 ? -4.370 5.597 -3.431 1.00 96.56 108 SER A CA 1
ATOM 829 C C . SER A 1 108 ? -3.146 6.397 -2.979 1.00 96.56 108 SER A C 1
ATOM 831 O O . SER A 1 108 ? -2.401 6.895 -3.818 1.00 96.56 108 SER A O 1
ATOM 833 N N . TRP A 1 109 ? -2.922 6.521 -1.668 1.00 96.88 109 TRP A N 1
ATOM 834 C CA . TRP A 1 109 ? -1.732 7.175 -1.121 1.00 96.88 109 TRP A CA 1
ATOM 835 C C . TRP A 1 109 ? -0.459 6.357 -1.381 1.00 96.88 109 TRP A C 1
ATOM 837 O O . TRP A 1 109 ? 0.523 6.910 -1.868 1.00 96.88 109 TRP A O 1
ATOM 847 N N . TYR A 1 110 ? -0.496 5.050 -1.116 1.00 95.50 110 TYR A N 1
ATOM 848 C CA . TYR A 1 110 ? 0.648 4.140 -1.191 1.00 95.50 110 TYR A CA 1
ATOM 849 C C . TYR A 1 110 ? 1.219 4.068 -2.609 1.00 95.50 110 TYR A C 1
ATOM 851 O O . TYR A 1 110 ? 2.406 4.316 -2.809 1.00 95.50 110 TYR A O 1
ATOM 859 N N . ILE A 1 111 ? 0.359 3.814 -3.602 1.00 92.56 111 ILE A N 1
ATOM 860 C CA . ILE A 1 111 ? 0.760 3.705 -5.012 1.00 92.56 111 ILE A CA 1
ATOM 861 C C . ILE A 1 111 ? 1.309 5.049 -5.513 1.00 92.56 111 ILE A C 1
ATOM 863 O O . ILE A 1 111 ? 2.383 5.104 -6.107 1.00 92.56 111 ILE A O 1
ATOM 867 N N . LYS A 1 112 ? 0.632 6.159 -5.188 1.00 91.50 112 LYS A N 1
ATOM 868 C CA . LYS A 1 112 ? 1.075 7.508 -5.572 1.00 91.50 112 LYS A CA 1
ATOM 869 C C . LYS A 1 112 ? 2.405 7.909 -4.924 1.00 91.50 112 LYS A C 1
ATOM 871 O O . LYS A 1 112 ? 3.157 8.695 -5.496 1.00 91.50 112 LYS A O 1
ATOM 876 N N . LEU A 1 113 ? 2.689 7.447 -3.709 1.00 87.25 113 LEU A N 1
ATOM 877 C CA . LEU A 1 113 ? 3.954 7.746 -3.045 1.00 87.25 113 LEU A CA 1
ATOM 878 C C . LEU A 1 113 ? 5.098 6.902 -3.627 1.00 87.25 113 LEU A C 1
ATOM 880 O O . LEU A 1 113 ? 6.155 7.459 -3.931 1.00 87.25 113 LEU A O 1
ATOM 884 N N . GLY A 1 114 ? 4.852 5.609 -3.870 1.00 80.56 114 GLY A N 1
ATOM 885 C CA . GLY A 1 114 ? 5.806 4.691 -4.504 1.00 80.56 114 GLY A CA 1
ATOM 886 C C . GLY A 1 114 ? 6.282 5.201 -5.863 1.00 80.56 114 GLY A C 1
ATOM 887 O O . GLY A 1 114 ? 7.482 5.305 -6.112 1.00 80.56 114 GLY A O 1
ATOM 888 N N . ALA A 1 115 ? 5.349 5.674 -6.683 1.00 76.31 115 ALA A N 1
ATOM 889 C CA . ALA A 1 115 ? 5.591 6.324 -7.969 1.00 76.31 115 ALA A CA 1
ATOM 890 C C . ALA A 1 115 ? 6.638 7.449 -7.977 1.00 76.31 115 ALA A C 1
ATOM 892 O O . ALA A 1 115 ? 7.335 7.671 -8.978 1.00 76.31 115 ALA A O 1
ATOM 893 N N . ASN A 1 116 ? 6.733 8.169 -6.854 1.00 74.94 116 ASN A N 1
ATOM 894 C CA . ASN A 1 116 ? 7.643 9.290 -6.635 1.00 74.94 116 ASN A CA 1
ATOM 895 C C . ASN A 1 116 ? 8.987 8.849 -6.040 1.00 74.94 116 ASN A C 1
ATOM 897 O O . ASN A 1 116 ? 9.700 9.660 -5.453 1.00 74.94 116 ASN A O 1
ATOM 901 N N . LEU A 1 117 ? 9.345 7.571 -6.190 1.00 67.12 117 LEU A N 1
ATOM 902 C CA . LEU A 1 117 ? 10.616 6.995 -5.742 1.00 67.12 117 LEU A 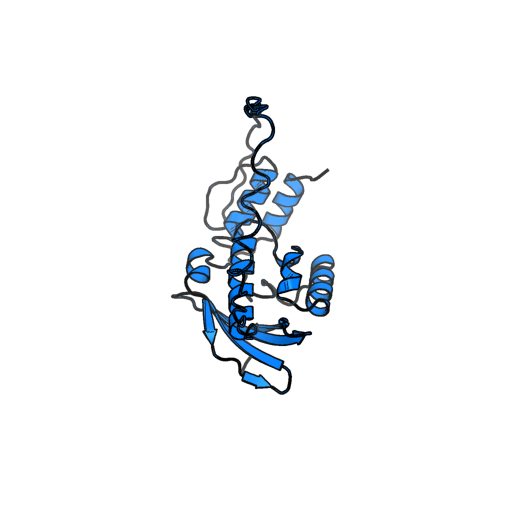CA 1
ATOM 903 C C . LEU A 1 117 ? 10.806 6.989 -4.225 1.00 67.12 117 LEU A C 1
ATOM 905 O O . LEU A 1 117 ? 11.920 6.833 -3.730 1.00 67.12 117 LEU A O 1
ATOM 909 N N . THR A 1 118 ? 9.714 7.162 -3.488 1.00 74.81 118 THR A N 1
ATOM 910 C CA . THR A 1 118 ? 9.700 7.103 -2.030 1.00 74.81 118 THR A CA 1
ATOM 911 C C . THR A 1 118 ? 9.151 5.752 -1.631 1.00 74.81 118 THR A C 1
ATOM 913 O O . THR A 1 118 ? 8.030 5.422 -2.001 1.00 74.81 118 THR A O 1
ATOM 916 N N . PHE A 1 119 ? 9.922 4.966 -0.880 1.00 83.19 119 PHE A N 1
ATOM 917 C CA . PHE A 1 119 ? 9.443 3.673 -0.405 1.00 83.19 119 PHE A CA 1
ATOM 918 C C . PHE A 1 119 ? 8.389 3.898 0.695 1.00 83.19 119 PHE A C 1
ATOM 920 O O . PHE A 1 119 ? 8.763 4.317 1.797 1.00 83.19 119 PHE A O 1
ATOM 927 N N . PRO A 1 120 ? 7.083 3.657 0.445 1.00 90.31 120 PRO A N 1
ATOM 928 C CA . PRO A 1 120 ? 6.031 4.155 1.334 1.00 90.31 120 PRO A CA 1
ATOM 929 C C . PRO A 1 120 ? 6.063 3.524 2.730 1.00 90.31 120 PRO A C 1
ATOM 931 O O . PRO A 1 120 ? 5.616 4.142 3.691 1.00 90.31 120 PRO A O 1
ATOM 934 N N . LEU A 1 121 ? 6.639 2.321 2.869 1.00 90.88 121 LEU A N 1
ATOM 935 C CA . LEU A 1 121 ? 6.867 1.673 4.166 1.00 90.88 121 LEU A CA 1
ATOM 936 C C . LEU A 1 121 ? 7.717 2.532 5.123 1.00 90.88 121 LEU A C 1
ATOM 938 O O . LEU A 1 121 ? 7.544 2.461 6.345 1.00 90.88 121 LEU A O 1
ATOM 942 N N . LEU A 1 122 ? 8.625 3.348 4.586 1.00 89.75 122 LEU A N 1
ATOM 943 C CA . LEU A 1 122 ? 9.529 4.203 5.360 1.00 89.75 122 LEU A CA 1
ATOM 944 C C . LEU A 1 122 ? 8.969 5.609 5.598 1.00 89.75 122 LEU A C 1
ATOM 946 O O . LEU A 1 122 ? 9.521 6.346 6.409 1.00 89.75 122 LEU A O 1
ATOM 950 N N . ASP A 1 123 ? 7.871 5.974 4.937 1.00 93.62 123 ASP A N 1
ATOM 951 C CA . ASP A 1 123 ? 7.214 7.263 5.136 1.00 93.62 123 ASP A CA 1
ATOM 952 C C . ASP A 1 123 ? 6.375 7.252 6.421 1.00 93.62 123 ASP A C 1
ATOM 954 O O . ASP A 1 123 ? 5.718 6.262 6.742 1.00 93.62 123 ASP A O 1
ATOM 958 N N . GLU A 1 124 ? 6.389 8.345 7.184 1.00 95.12 124 GLU A N 1
ATOM 959 C CA . GLU A 1 124 ? 5.643 8.442 8.447 1.00 95.12 124 GLU A CA 1
ATOM 960 C C . GLU A 1 124 ? 4.123 8.539 8.239 1.00 95.12 124 GLU A C 1
ATOM 962 O O . GLU A 1 124 ? 3.352 8.125 9.107 1.00 95.12 124 GLU A O 1
ATOM 967 N N . GLY A 1 125 ? 3.668 8.991 7.067 1.00 95.94 125 GLY A N 1
ATOM 968 C CA . GLY A 1 125 ? 2.257 9.004 6.683 1.00 95.94 125 GLY A CA 1
ATOM 969 C C . GLY A 1 125 ? 1.625 7.610 6.655 1.00 95.94 125 GLY A C 1
ATOM 970 O O . GLY A 1 125 ? 0.405 7.481 6.766 1.00 95.94 125 GLY A O 1
ATOM 971 N N . ILE A 1 126 ? 2.428 6.538 6.611 1.00 97.44 126 ILE A N 1
ATOM 972 C CA . ILE A 1 126 ? 1.913 5.166 6.682 1.00 97.44 126 ILE A CA 1
ATOM 973 C C . ILE A 1 126 ? 1.131 4.901 7.975 1.00 97.44 126 ILE A C 1
ATOM 975 O O . ILE A 1 126 ? 0.199 4.091 7.982 1.00 97.44 126 ILE A O 1
ATOM 979 N N . PHE A 1 127 ? 1.462 5.598 9.067 1.00 97.19 127 PHE A N 1
ATOM 980 C CA . PHE A 1 127 ? 0.808 5.415 10.360 1.00 97.19 127 PHE A CA 1
ATOM 981 C C . PHE A 1 127 ? -0.634 5.914 10.387 1.00 97.19 127 PHE A C 1
ATOM 983 O O . PHE A 1 127 ? -1.369 5.512 11.290 1.00 97.19 127 PHE A O 1
ATOM 990 N N . ASP A 1 128 ? -1.085 6.700 9.410 1.00 97.00 128 ASP A N 1
ATOM 991 C CA . ASP A 1 128 ? -2.500 7.056 9.269 1.00 97.00 128 ASP A CA 1
ATOM 992 C C . ASP A 1 128 ? -3.342 5.829 8.893 1.00 97.00 128 ASP A C 1
ATOM 994 O O . ASP A 1 128 ? -4.463 5.654 9.384 1.00 97.00 128 ASP A O 1
ATOM 998 N N . TYR A 1 129 ? -2.755 4.905 8.132 1.00 98.19 129 TYR A N 1
ATOM 999 C CA . TYR A 1 129 ? -3.448 3.772 7.524 1.00 98.19 129 TYR A CA 1
ATOM 1000 C C . TYR A 1 129 ? -3.108 2.418 8.143 1.00 98.19 129 TYR A C 1
ATOM 1002 O O . TYR A 1 129 ? -3.965 1.536 8.193 1.00 98.19 129 TYR A O 1
ATOM 1010 N N . VAL A 1 130 ? -1.879 2.228 8.618 1.00 98.38 130 VAL A N 1
ATOM 1011 C CA . VAL A 1 130 ? -1.364 0.934 9.077 1.00 98.38 130 VAL A CA 1
ATOM 1012 C C . VAL A 1 130 ? -1.120 0.973 10.583 1.00 98.38 130 VAL A C 1
ATOM 1014 O O . VAL A 1 130 ? -0.697 1.978 11.156 1.00 98.38 130 VAL A O 1
ATOM 1017 N N . ALA A 1 131 ? -1.431 -0.126 11.267 1.00 98.25 131 ALA A N 1
ATOM 1018 C CA . ALA A 1 131 ? -1.228 -0.243 12.700 1.00 98.25 131 ALA A CA 1
ATOM 1019 C C . ALA A 1 131 ? 0.268 -0.165 13.033 1.00 98.25 131 ALA A C 1
ATOM 1021 O O . ALA A 1 131 ? 1.093 -0.808 12.384 1.00 98.25 131 ALA A O 1
ATOM 1022 N N . LYS A 1 132 ? 0.609 0.569 14.101 1.00 97.50 132 LYS A N 1
ATOM 1023 C CA . LYS A 1 132 ? 2.005 0.802 14.500 1.00 97.50 132 LYS A CA 1
ATOM 1024 C C . LYS A 1 132 ? 2.810 -0.492 14.636 1.00 97.50 132 LYS A C 1
ATOM 1026 O O . LYS A 1 132 ? 3.916 -0.565 14.124 1.00 97.50 132 LYS A O 1
ATOM 1031 N N . GLY A 1 133 ? 2.237 -1.520 15.270 1.00 96.56 133 GLY A N 1
ATOM 1032 C CA . GLY A 1 133 ? 2.904 -2.818 15.431 1.00 96.56 133 GLY A CA 1
ATOM 1033 C C . GLY A 1 133 ? 3.228 -3.511 14.103 1.00 96.56 133 GLY A C 1
ATOM 1034 O O . GLY A 1 133 ? 4.291 -4.109 13.977 1.00 96.56 133 GLY A O 1
ATOM 1035 N N . THR A 1 134 ? 2.356 -3.382 13.098 1.00 96.94 134 THR A N 1
ATOM 1036 C CA . THR A 1 134 ? 2.588 -3.926 11.753 1.00 96.94 134 THR A CA 1
ATOM 1037 C C . THR A 1 134 ? 3.713 -3.172 11.051 1.00 96.94 134 THR A C 1
ATOM 1039 O O . THR A 1 134 ? 4.628 -3.805 10.539 1.00 96.94 134 THR A O 1
ATOM 1042 N N . VAL A 1 135 ? 3.700 -1.835 11.085 1.00 96.44 135 VAL A N 1
ATOM 1043 C CA . VAL A 1 135 ? 4.767 -1.013 10.487 1.00 96.44 135 VAL A CA 1
ATOM 1044 C C . VAL A 1 135 ? 6.111 -1.287 11.156 1.00 96.44 135 VAL A C 1
ATOM 1046 O O . VAL A 1 135 ? 7.092 -1.517 10.462 1.00 96.44 135 VAL A O 1
ATOM 1049 N N . SER A 1 136 ? 6.164 -1.309 12.492 1.00 95.69 136 SER A N 1
ATOM 1050 C CA . SER A 1 136 ? 7.403 -1.582 13.230 1.00 95.69 136 SER A CA 1
ATOM 1051 C C . SER A 1 136 ? 7.993 -2.940 12.870 1.00 95.69 136 SER A C 1
ATOM 1053 O O . SER A 1 136 ? 9.191 -3.024 12.633 1.00 95.69 136 SER A O 1
ATOM 1055 N N . LYS A 1 137 ? 7.157 -3.981 12.773 1.00 94.94 137 LYS A N 1
ATOM 1056 C CA . LYS A 1 137 ? 7.609 -5.305 12.346 1.00 94.94 137 LYS A CA 1
ATOM 1057 C C . LYS A 1 137 ? 8.140 -5.286 10.910 1.00 94.94 137 LYS A C 1
ATOM 1059 O O . LYS A 1 137 ? 9.225 -5.782 10.667 1.00 94.94 137 LYS A O 1
ATOM 1064 N N . LEU A 1 138 ? 7.398 -4.696 9.972 1.00 92.50 138 LEU A N 1
ATOM 1065 C CA . LEU A 1 138 ? 7.805 -4.660 8.564 1.00 92.50 138 LEU A CA 1
ATOM 1066 C C . LEU A 1 138 ? 9.079 -3.839 8.338 1.00 92.50 138 LEU A C 1
ATOM 1068 O O . LEU A 1 138 ? 9.881 -4.195 7.484 1.00 92.50 138 LEU A O 1
ATOM 1072 N N . ARG A 1 139 ? 9.281 -2.757 9.097 1.00 92.81 139 ARG A N 1
ATOM 1073 C CA . ARG A 1 139 ? 10.527 -1.982 9.059 1.00 92.81 139 ARG A CA 1
ATOM 1074 C C . ARG A 1 139 ? 11.704 -2.787 9.622 1.00 92.81 139 ARG A C 1
ATOM 1076 O O . ARG A 1 139 ? 12.751 -2.790 8.991 1.00 92.81 139 ARG A O 1
ATOM 1083 N N . ASP A 1 140 ? 11.518 -3.519 10.725 1.00 89.31 140 ASP A N 1
ATOM 1084 C CA . ASP A 1 140 ? 12.541 -4.442 11.251 1.00 89.31 140 ASP A CA 1
ATOM 1085 C C . ASP A 1 140 ? 12.879 -5.553 10.245 1.00 89.31 140 ASP A C 1
ATOM 1087 O O . ASP A 1 140 ? 14.050 -5.813 9.975 1.00 89.31 140 ASP A O 1
ATOM 1091 N N . ASP A 1 141 ? 11.863 -6.167 9.634 1.00 84.62 141 ASP A N 1
ATOM 1092 C CA . ASP A 1 141 ? 12.044 -7.190 8.603 1.00 84.62 141 ASP A CA 1
ATOM 1093 C C . ASP A 1 141 ? 12.778 -6.612 7.378 1.00 84.62 141 ASP A C 1
ATOM 1095 O O . ASP A 1 141 ? 13.673 -7.257 6.841 1.00 84.62 141 ASP A O 1
ATOM 1099 N N . TYR A 1 142 ? 12.464 -5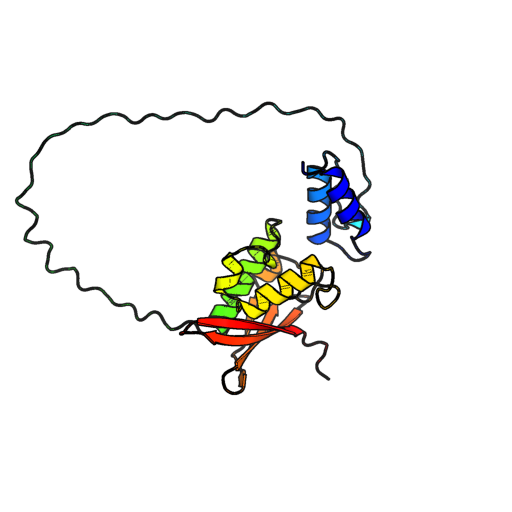.381 6.963 1.00 84.38 142 TYR A N 1
ATOM 1100 C CA . TYR A 1 142 ? 13.159 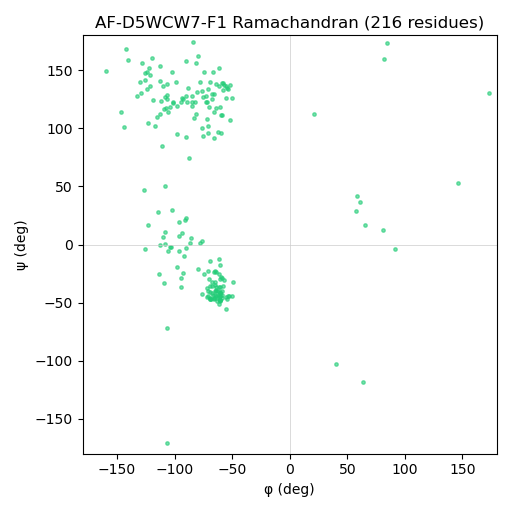-4.685 5.874 1.00 84.38 142 TYR A CA 1
ATOM 1101 C C . TYR A 1 142 ? 14.625 -4.376 6.197 1.00 84.38 142 TYR A C 1
ATOM 1103 O O . TYR A 1 142 ? 15.498 -4.653 5.380 1.00 84.38 142 TYR A O 1
ATOM 1111 N N . GLU A 1 143 ? 14.920 -3.855 7.389 1.00 81.31 143 GLU A N 1
ATOM 1112 C CA . GLU A 1 143 ? 16.292 -3.542 7.821 1.00 81.31 143 GLU A CA 1
ATOM 1113 C C . GLU A 1 143 ? 17.198 -4.779 7.884 1.00 81.31 143 GLU A C 1
ATOM 1115 O O . GLU A 1 143 ? 18.416 -4.665 7.746 1.00 81.31 143 GLU A O 1
ATOM 1120 N N . HIS A 1 144 ? 16.608 -5.961 8.066 1.00 81.44 144 HIS A N 1
ATOM 1121 C CA . HIS A 1 144 ? 17.330 -7.223 8.181 1.00 81.44 144 HIS A CA 1
ATOM 1122 C C . HIS A 1 144 ? 17.181 -8.157 6.974 1.00 81.44 144 HIS A C 1
ATOM 1124 O O . HIS A 1 144 ? 17.588 -9.317 7.074 1.00 81.44 144 HIS A O 1
ATOM 1130 N N . ASP A 1 145 ? 16.608 -7.677 5.868 1.00 78.94 145 ASP A N 1
ATOM 1131 C CA . ASP A 1 145 ? 16.416 -8.441 4.628 1.00 78.94 145 ASP A CA 1
ATOM 1132 C C . ASP A 1 145 ? 15.576 -9.726 4.825 1.00 78.94 145 ASP A C 1
ATOM 1134 O O . ASP A 1 145 ? 15.887 -10.815 4.345 1.00 78.94 145 ASP A O 1
ATOM 1138 N N . ARG A 1 146 ? 14.504 -9.600 5.618 1.00 83.25 146 ARG A N 1
ATOM 1139 C CA . ARG A 1 146 ? 13.550 -10.664 5.984 1.00 83.25 146 ARG A CA 1
ATOM 1140 C C . ARG A 1 146 ? 12.109 -10.316 5.620 1.00 83.25 146 ARG A C 1
ATOM 1142 O O . ARG A 1 146 ? 11.186 -10.914 6.180 1.00 83.25 146 ARG A O 1
ATOM 1149 N N . LEU A 1 147 ? 11.896 -9.330 4.740 1.00 80.50 147 LEU A N 1
ATOM 1150 C CA . LEU A 1 147 ? 10.543 -9.025 4.281 1.00 80.50 147 LEU A CA 1
ATOM 1151 C C . LEU A 1 147 ? 9.896 -10.306 3.734 1.00 80.50 147 LEU A C 1
ATOM 1153 O O . LEU A 1 147 ? 10.540 -11.071 3.017 1.00 80.50 147 LEU A O 1
ATOM 1157 N N . PRO A 1 148 ? 8.642 -10.589 4.111 1.00 75.12 148 PRO A N 1
ATOM 1158 C CA . PRO A 1 148 ? 8.015 -11.837 3.726 1.00 75.12 148 PRO A CA 1
ATOM 1159 C C . PRO A 1 148 ? 7.654 -11.816 2.238 1.00 75.12 148 PRO A C 1
ATOM 1161 O O . PRO A 1 148 ? 6.867 -10.978 1.792 1.00 75.12 148 PRO A O 1
ATOM 1164 N N . GLY A 1 149 ? 8.182 -12.800 1.510 1.00 71.94 149 GLY A N 1
ATOM 1165 C CA . GLY A 1 149 ? 7.998 -12.953 0.071 1.00 71.94 149 GLY A CA 1
ATOM 1166 C C . GLY A 1 149 ? 8.985 -12.127 -0.757 1.00 71.94 149 GLY A C 1
ATOM 1167 O O . GLY A 1 149 ? 9.743 -11.312 -0.245 1.00 71.94 149 GLY A O 1
ATOM 1168 N N . ASP A 1 150 ? 8.943 -12.336 -2.069 1.00 69.38 150 ASP A N 1
ATOM 1169 C CA . ASP A 1 150 ? 9.851 -11.703 -3.034 1.00 69.38 150 ASP A CA 1
ATOM 1170 C C . ASP A 1 150 ? 9.239 -10.441 -3.680 1.00 69.38 150 ASP A C 1
ATOM 1172 O O . ASP A 1 150 ? 9.628 -10.051 -4.781 1.00 69.38 150 ASP A O 1
ATOM 1176 N N . SER A 1 151 ? 8.219 -9.847 -3.059 1.00 80.38 151 SER A N 1
ATOM 1177 C CA . SER A 1 151 ? 7.385 -8.778 -3.625 1.00 80.38 151 SER A CA 1
ATOM 1178 C C . SER A 1 151 ? 7.009 -7.734 -2.575 1.00 80.38 151 SER A C 1
ATOM 1180 O O . SER A 1 151 ? 7.146 -7.986 -1.378 1.00 80.38 151 SER A O 1
ATOM 1182 N N . ASP A 1 152 ? 6.457 -6.593 -2.999 1.00 87.62 152 ASP A N 1
ATOM 1183 C CA . ASP A 1 152 ? 5.931 -5.589 -2.070 1.00 87.62 152 ASP A CA 1
ATOM 1184 C C . ASP A 1 152 ? 4.903 -6.207 -1.103 1.00 87.62 152 ASP A C 1
ATOM 1186 O O . ASP A 1 152 ? 4.011 -6.961 -1.505 1.00 87.62 152 ASP A O 1
ATOM 1190 N N . TYR A 1 153 ? 5.015 -5.889 0.190 1.00 91.56 153 TYR A N 1
ATOM 1191 C CA . TYR A 1 153 ? 4.174 -6.501 1.218 1.00 91.56 153 TYR A CA 1
ATOM 1192 C C . TYR A 1 153 ? 2.682 -6.171 1.068 1.00 91.56 153 TYR A C 1
ATOM 1194 O O . TYR A 1 153 ? 1.838 -7.016 1.377 1.00 91.56 153 TYR A O 1
ATOM 1202 N N . PHE A 1 154 ? 2.345 -4.953 0.644 1.00 94.94 154 PHE A N 1
ATOM 1203 C CA . PHE A 1 154 ? 0.974 -4.447 0.594 1.00 94.94 154 PHE A CA 1
ATOM 1204 C C . PHE A 1 154 ? 0.318 -4.641 -0.775 1.00 94.94 154 PHE A C 1
ATOM 1206 O O . PHE A 1 154 ? -0.908 -4.770 -0.830 1.00 94.94 154 PHE A O 1
ATOM 1213 N N . LEU A 1 155 ? 1.109 -4.664 -1.851 1.00 91.56 155 LEU A N 1
ATOM 1214 C CA . LEU A 1 155 ? 0.649 -4.871 -3.227 1.00 91.56 155 LEU A CA 1
ATOM 1215 C C . LEU A 1 155 ? 0.807 -6.317 -3.707 1.00 91.56 155 LEU A C 1
ATOM 1217 O O . LEU A 1 155 ? 0.133 -6.695 -4.656 1.00 91.56 155 LEU A O 1
ATOM 1221 N N . LYS A 1 156 ? 1.662 -7.127 -3.068 1.00 90.06 156 LYS A N 1
ATOM 1222 C CA . LYS A 1 156 ? 1.938 -8.532 -3.437 1.00 90.06 156 LYS A CA 1
ATOM 1223 C C . LYS A 1 156 ? 2.430 -8.711 -4.879 1.00 90.06 156 LYS A C 1
ATOM 1225 O O . LYS A 1 156 ? 2.214 -9.748 -5.497 1.00 90.06 156 LYS A O 1
ATOM 1230 N N . VAL A 1 157 ? 3.103 -7.698 -5.422 1.00 84.88 157 VAL A N 1
ATOM 1231 C CA . VAL A 1 157 ? 3.692 -7.714 -6.768 1.00 84.88 157 VAL A CA 1
ATOM 1232 C C . VAL A 1 157 ? 5.060 -7.030 -6.759 1.00 84.88 157 VAL A C 1
ATOM 1234 O O . VAL A 1 157 ? 5.378 -6.291 -5.828 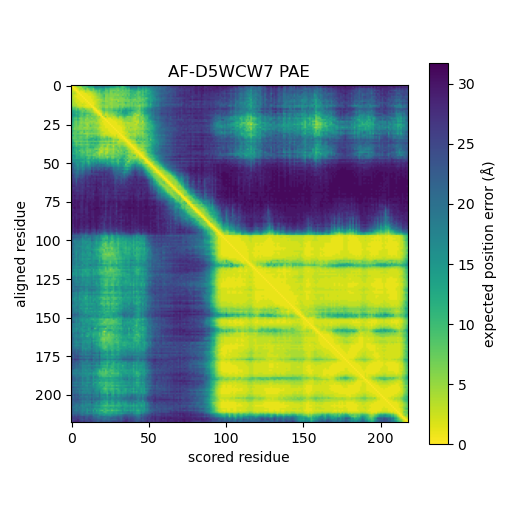1.00 84.88 157 VAL A O 1
ATOM 1237 N N . GLN A 1 158 ? 5.894 -7.328 -7.758 1.00 71.62 158 GLN A N 1
ATOM 1238 C CA . GLN A 1 158 ? 7.210 -6.693 -7.940 1.00 71.62 158 GLN A CA 1
ATOM 1239 C C . GLN A 1 158 ? 7.176 -5.462 -8.857 1.00 71.62 158 GLN A C 1
ATOM 1241 O O . GLN A 1 158 ? 8.085 -4.641 -8.784 1.00 71.62 158 GLN A O 1
ATOM 1246 N N . ASP A 1 159 ? 6.188 -5.374 -9.750 1.00 73.19 159 ASP A N 1
ATOM 1247 C CA . ASP A 1 159 ? 6.062 -4.301 -10.737 1.00 73.19 159 ASP A CA 1
ATOM 1248 C C . ASP A 1 159 ? 4.575 -4.015 -10.977 1.00 73.19 159 ASP A C 1
ATOM 1250 O O . ASP A 1 159 ? 3.823 -4.877 -11.438 1.00 73.19 159 ASP A O 1
ATOM 1254 N N . GLU A 1 160 ? 4.142 -2.822 -10.595 1.00 78.44 160 GLU A N 1
ATOM 1255 C CA . GLU A 1 160 ? 2.783 -2.317 -10.751 1.00 78.44 160 GLU A CA 1
ATOM 1256 C C . GLU A 1 160 ? 2.675 -1.338 -11.930 1.00 78.44 160 GLU A C 1
ATOM 1258 O O . GLU A 1 160 ? 3.598 -0.573 -12.193 1.00 78.44 160 GLU A O 1
ATOM 1263 N N . ASP A 1 161 ? 1.521 -1.288 -12.605 1.00 84.44 161 ASP A N 1
ATOM 1264 C CA . ASP A 1 161 ? 1.182 -0.178 -13.509 1.00 84.44 161 ASP A CA 1
ATOM 1265 C C . ASP A 1 161 ? 0.454 0.897 -12.697 1.00 84.44 161 ASP A C 1
ATOM 1267 O O . ASP A 1 161 ? -0.760 0.843 -12.509 1.00 84.44 161 ASP A O 1
ATOM 1271 N N . GLU A 1 162 ? 1.207 1.869 -12.184 1.00 85.62 162 GLU A N 1
ATOM 1272 C CA . GLU A 1 162 ? 0.683 2.950 -11.341 1.00 85.62 162 GLU A CA 1
ATOM 1273 C C . GLU A 1 162 ? -0.541 3.649 -11.958 1.00 85.62 162 GLU A C 1
ATOM 1275 O O . GLU A 1 162 ? -1.528 3.899 -11.261 1.00 85.62 162 GLU A O 1
ATOM 1280 N N . ASN A 1 163 ? -0.495 3.964 -13.257 1.00 88.50 163 ASN A N 1
ATOM 1281 C CA . ASN A 1 163 ? -1.546 4.737 -13.915 1.00 88.50 163 ASN A CA 1
ATOM 1282 C C . ASN A 1 163 ? -2.836 3.923 -14.016 1.00 88.50 163 ASN A C 1
ATOM 1284 O O . ASN A 1 163 ? -3.914 4.425 -13.684 1.00 88.50 163 ASN A O 1
ATOM 1288 N N . ASP A 1 164 ? -2.729 2.667 -14.455 1.00 91.75 164 ASP A N 1
ATOM 1289 C CA . ASP A 1 164 ? -3.875 1.766 -14.516 1.00 91.75 164 ASP A CA 1
ATOM 1290 C C . ASP A 1 164 ? -4.416 1.475 -13.114 1.00 91.75 164 ASP A C 1
ATOM 1292 O O . ASP A 1 164 ? -5.625 1.520 -12.883 1.00 91.75 164 ASP A O 1
ATOM 1296 N N . TRP A 1 165 ? -3.537 1.229 -12.147 1.00 93.38 165 TRP A N 1
ATOM 1297 C CA . TRP A 1 165 ? -3.934 0.820 -10.809 1.00 93.38 165 TRP A CA 1
ATOM 1298 C C . TRP A 1 165 ? -4.592 1.958 -10.033 1.00 93.38 165 TRP A C 1
ATOM 1300 O O . TRP A 1 165 ? -5.649 1.730 -9.448 1.00 93.38 165 TRP A O 1
ATOM 1310 N N . LEU A 1 166 ? -4.056 3.186 -10.073 1.00 93.06 166 LEU A N 1
ATOM 1311 C CA . LEU A 1 166 ? -4.677 4.354 -9.430 1.00 93.06 166 LEU A CA 1
ATOM 1312 C C . LEU A 1 166 ? -6.074 4.647 -9.988 1.00 93.06 166 LEU A C 1
ATOM 1314 O O . LEU A 1 166 ? -6.966 5.042 -9.231 1.00 93.06 166 LEU A O 1
ATOM 1318 N N . ALA A 1 167 ? -6.281 4.439 -11.290 1.00 94.19 167 ALA A N 1
ATOM 1319 C CA . ALA A 1 167 ? -7.584 4.609 -11.925 1.00 94.19 167 ALA A CA 1
ATOM 1320 C C . ALA A 1 167 ? -8.566 3.467 -11.599 1.00 94.19 167 ALA A C 1
ATOM 1322 O O . ALA A 1 167 ? -9.781 3.680 -11.611 1.00 94.19 167 ALA A O 1
ATOM 1323 N N . HIS A 1 168 ? -8.063 2.274 -11.264 1.00 96.88 168 HIS A N 1
ATOM 1324 C CA . HIS A 1 168 ? -8.857 1.049 -11.151 1.00 96.88 168 HIS A CA 1
ATOM 1325 C C . HIS A 1 168 ? -8.688 0.321 -9.807 1.00 96.88 168 HIS A C 1
ATOM 1327 O O . HIS A 1 168 ? -8.574 -0.903 -9.759 1.00 96.88 168 HIS A O 1
ATOM 1333 N N . ILE A 1 169 ? -8.752 1.058 -8.692 1.00 97.00 169 ILE A N 1
ATOM 1334 C CA . ILE A 1 169 ? -8.854 0.467 -7.347 1.00 97.00 169 ILE A CA 1
ATOM 1335 C C . ILE A 1 169 ? -10.315 0.121 -7.041 1.00 97.00 169 ILE A C 1
ATOM 1337 O O . ILE A 1 169 ? -11.145 1.003 -6.787 1.00 97.00 169 ILE A O 1
ATOM 1341 N N . THR A 1 170 ? -10.628 -1.172 -7.009 1.00 97.25 170 THR A N 1
ATOM 1342 C CA . THR A 1 170 ? -11.945 -1.686 -6.615 1.00 97.25 170 THR A CA 1
ATOM 1343 C C . THR A 1 170 ? -11.882 -2.254 -5.207 1.00 97.25 170 THR A C 1
ATOM 1345 O O . THR A 1 170 ? -11.184 -3.232 -4.957 1.00 97.25 170 THR A O 1
ATOM 1348 N N . VAL A 1 171 ? -12.657 -1.675 -4.292 1.00 97.50 171 VAL A N 1
ATOM 1349 C CA . VAL A 1 171 ? -12.801 -2.176 -2.921 1.00 97.50 171 VAL A CA 1
ATOM 1350 C C . VAL A 1 171 ? -14.173 -2.816 -2.770 1.00 97.50 171 VAL A C 1
ATOM 1352 O O . VAL A 1 171 ? -15.187 -2.191 -3.089 1.00 97.50 171 VAL A O 1
ATOM 1355 N N . ARG A 1 172 ? -14.214 -4.072 -2.322 1.00 96.50 172 ARG A N 1
ATOM 1356 C CA . ARG A 1 172 ? -15.467 -4.793 -2.063 1.00 96.50 172 ARG A CA 1
ATOM 1357 C C . ARG A 1 172 ? -15.922 -4.586 -0.613 1.00 96.50 172 ARG A C 1
ATOM 1359 O O . ARG A 1 172 ? -15.084 -4.267 0.230 1.00 96.50 172 ARG A O 1
ATOM 1366 N N . PRO A 1 173 ? -17.223 -4.776 -0.316 1.00 97.00 173 PRO A N 1
ATOM 1367 C CA . PRO A 1 173 ? -17.727 -4.695 1.051 1.00 97.00 173 PRO A CA 1
ATOM 1368 C C . PRO A 1 173 ? -16.923 -5.575 2.008 1.00 97.00 173 PRO A C 1
ATOM 1370 O O . PRO A 1 173 ? -16.587 -6.716 1.674 1.00 97.00 173 PRO A O 1
ATOM 1373 N N . ALA A 1 174 ? -16.625 -5.043 3.188 1.00 96.88 174 ALA A N 1
AT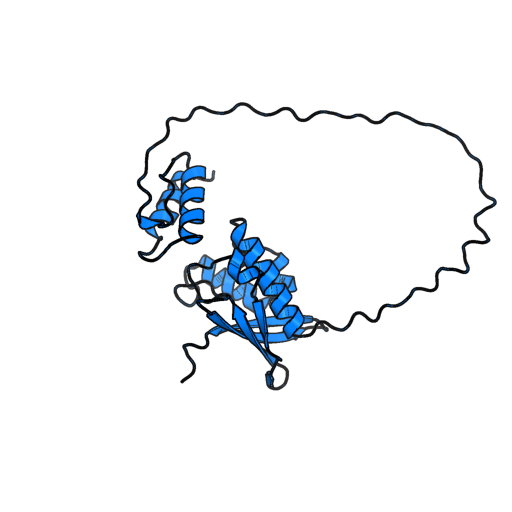OM 1374 C CA . ALA A 1 174 ? -15.879 -5.756 4.204 1.00 96.88 174 ALA A CA 1
ATOM 1375 C C . ALA A 1 174 ? -16.699 -6.915 4.784 1.00 96.88 174 ALA A C 1
ATOM 1377 O O . ALA A 1 174 ? -17.889 -6.782 5.080 1.00 96.88 174 ALA A O 1
ATOM 1378 N N . VAL A 1 175 ? -16.034 -8.041 5.026 1.00 97.19 175 VAL A N 1
ATOM 1379 C CA . VAL A 1 175 ? -16.573 -9.134 5.837 1.00 97.19 175 VAL A CA 1
ATOM 1380 C C . VAL A 1 175 ? -16.072 -8.958 7.263 1.00 97.19 175 VAL A C 1
ATOM 1382 O O . VAL A 1 175 ? -14.867 -8.907 7.510 1.00 97.19 175 VAL A O 1
ATOM 1385 N N . MET A 1 176 ? -16.995 -8.866 8.216 1.00 97.19 176 MET A N 1
ATOM 1386 C CA . MET A 1 176 ? -16.647 -8.743 9.629 1.00 97.19 176 MET A CA 1
ATOM 1387 C C . MET A 1 176 ? -16.406 -10.121 10.249 1.00 97.19 176 MET A C 1
ATOM 1389 O O . MET A 1 176 ? -17.316 -10.944 10.327 1.00 97.19 176 MET A O 1
ATOM 1393 N N . LEU A 1 177 ? -15.190 -10.347 10.744 1.00 94.31 177 LEU A N 1
ATOM 1394 C CA . LEU A 1 177 ? -14.800 -11.509 11.541 1.00 94.31 177 LEU A CA 1
ATOM 1395 C C . LEU A 1 177 ? -14.528 -11.045 12.978 1.00 94.31 177 LEU A C 1
ATOM 1397 O O . LEU A 1 177 ? -13.407 -10.696 13.357 1.00 94.31 177 LEU A O 1
ATOM 1401 N N . GLY A 1 178 ? -15.592 -10.966 13.779 1.00 94.56 178 GLY A N 1
ATOM 1402 C CA . GLY A 1 178 ? -15.536 -10.360 15.109 1.00 94.56 178 GLY A CA 1
ATOM 1403 C C . GLY A 1 178 ? -15.185 -8.871 15.028 1.00 94.56 178 GLY A C 1
ATOM 1404 O O . GLY A 1 178 ? -15.919 -8.087 14.436 1.00 94.56 178 GLY A O 1
ATOM 1405 N N . HIS A 1 179 ? -14.052 -8.479 15.616 1.00 94.31 179 HIS A N 1
ATOM 1406 C CA . HIS A 1 179 ? -13.552 -7.094 15.613 1.00 94.31 179 HIS A CA 1
ATOM 1407 C C . HIS A 1 179 ? -12.568 -6.797 14.464 1.00 94.31 179 HIS A C 1
ATOM 1409 O O . HIS A 1 179 ? -11.906 -5.756 14.464 1.00 94.31 179 HIS A O 1
ATOM 1415 N N . VAL A 1 180 ? -12.432 -7.722 13.511 1.00 97.50 180 VAL A N 1
ATOM 1416 C CA . VAL A 1 180 ? -11.576 -7.577 12.332 1.00 97.50 180 VAL A CA 1
ATOM 1417 C C . VAL A 1 180 ? -12.457 -7.393 11.104 1.00 97.50 180 VAL A C 1
ATOM 1419 O O . VAL A 1 180 ? -13.339 -8.209 10.849 1.00 97.50 180 VAL A O 1
ATOM 1422 N N . ALA A 1 181 ? -12.205 -6.337 10.340 1.00 98.12 181 ALA A N 1
ATOM 1423 C CA . ALA A 1 181 ? -12.765 -6.165 9.008 1.00 98.12 181 ALA A CA 1
ATOM 1424 C C . ALA A 1 181 ? -11.815 -6.797 7.987 1.00 98.12 181 ALA A C 1
ATOM 1426 O O . ALA A 1 181 ? -10.621 -6.493 7.981 1.00 98.12 181 ALA A O 1
ATOM 1427 N N . VAL A 1 182 ? -12.335 -7.673 7.136 1.00 98.00 182 VAL A N 1
ATOM 1428 C CA . VAL A 1 182 ? -11.602 -8.282 6.025 1.00 98.00 182 VAL A CA 1
ATOM 1429 C C . VAL A 1 182 ? -12.091 -7.641 4.736 1.00 98.00 182 VAL A C 1
ATOM 1431 O O . VAL A 1 182 ? -13.258 -7.786 4.379 1.00 98.00 182 VAL A O 1
ATOM 1434 N N . VAL A 1 183 ? -11.213 -6.908 4.058 1.00 98.06 183 VAL A N 1
ATOM 1435 C CA . VAL A 1 183 ? -11.548 -6.072 2.902 1.00 98.06 183 VAL A CA 1
ATOM 1436 C C . VAL A 1 183 ? -10.841 -6.615 1.659 1.00 98.06 183 VAL A C 1
ATOM 1438 O O . VAL A 1 183 ? -9.619 -6.492 1.558 1.00 98.06 183 VAL A O 1
ATOM 1441 N N . PRO A 1 184 ? -11.572 -7.208 0.700 1.00 97.31 184 PRO A N 1
ATOM 1442 C CA . PRO A 1 184 ? -11.004 -7.570 -0.592 1.00 97.31 184 PRO A CA 1
ATOM 1443 C C . PRO A 1 184 ? -10.766 -6.316 -1.439 1.00 97.31 184 PRO A C 1
ATOM 1445 O O . PRO A 1 184 ? -11.688 -5.517 -1.652 1.00 97.31 184 PRO A O 1
ATOM 1448 N N . VAL A 1 185 ? -9.548 -6.165 -1.951 1.00 97.56 185 VAL A N 1
ATOM 1449 C CA . VAL A 1 185 ? -9.159 -5.065 -2.840 1.00 97.56 185 VAL A CA 1
ATOM 1450 C C . VAL A 1 185 ? -8.600 -5.640 -4.132 1.00 97.56 185 VAL A C 1
ATOM 1452 O O . VAL A 1 185 ? -7.783 -6.553 -4.097 1.00 97.56 185 VAL A O 1
ATOM 1455 N N . THR A 1 186 ? -9.044 -5.105 -5.265 1.00 96.12 186 THR A N 1
ATOM 1456 C CA . THR A 1 186 ? -8.568 -5.473 -6.601 1.00 96.12 186 THR A CA 1
ATOM 1457 C C . THR A 1 186 ? -8.001 -4.245 -7.303 1.00 96.12 186 THR A C 1
ATOM 1459 O O . THR A 1 186 ? -8.631 -3.184 -7.285 1.00 96.12 186 THR A O 1
ATOM 1462 N N . PHE A 1 187 ? -6.852 -4.407 -7.953 1.00 95.06 187 PHE A N 1
ATOM 1463 C CA . PHE A 1 187 ? -6.176 -3.388 -8.749 1.00 95.06 187 PHE A CA 1
ATOM 1464 C C . PHE A 1 187 ? -6.177 -3.747 -10.231 1.00 95.06 187 PHE A C 1
ATOM 1466 O O . PHE A 1 187 ? -6.191 -4.925 -10.592 1.00 95.06 187 PHE A O 1
ATOM 1473 N N . GLY A 1 188 ? -6.110 -2.715 -11.067 1.00 92.75 188 GLY A N 1
ATOM 1474 C CA . GLY A 1 188 ? -5.914 -2.831 -12.505 1.00 92.75 188 GLY A CA 1
ATOM 1475 C C . GLY A 1 188 ? -7.185 -3.133 -13.303 1.00 92.75 188 GLY A C 1
ATOM 1476 O O . GLY A 1 188 ? -8.206 -3.612 -12.792 1.00 92.75 188 GLY A O 1
ATOM 1477 N N . SER A 1 189 ? -7.137 -2.827 -14.597 1.00 90.50 189 SER A N 1
ATOM 1478 C CA . SER A 1 189 ? -8.245 -3.035 -15.533 1.00 90.50 189 SER A CA 1
ATOM 1479 C C . SER A 1 189 ? -8.152 -4.364 -16.288 1.00 90.50 189 SER A C 1
ATOM 1481 O O . SER A 1 189 ? -9.190 -4.997 -16.513 1.00 90.50 189 SER A O 1
ATOM 1483 N N . LYS A 1 190 ? -6.934 -4.802 -16.642 1.00 82.75 190 LYS A N 1
ATOM 1484 C CA . LYS A 1 190 ? -6.661 -6.009 -17.448 1.00 82.75 190 LYS A CA 1
ATOM 1485 C C . LYS A 1 190 ? -6.087 -7.150 -16.610 1.00 82.75 190 LYS A C 1
ATOM 1487 O O . LYS A 1 190 ? -6.805 -8.106 -16.322 1.00 82.75 190 LYS A O 1
ATOM 1492 N N . ASP A 1 191 ? -4.837 -7.015 -16.179 1.00 82.31 191 ASP A N 1
ATOM 1493 C CA . ASP A 1 191 ? -4.133 -8.010 -15.367 1.00 82.31 191 ASP A CA 1
ATOM 1494 C C . ASP A 1 191 ? -4.433 -7.756 -13.891 1.00 82.31 191 ASP A C 1
ATOM 1496 O O . ASP A 1 191 ? -3.652 -7.165 -13.146 1.00 82.31 191 ASP A O 1
ATOM 1500 N N . LYS A 1 192 ? -5.658 -8.120 -13.499 1.00 88.88 192 LYS A N 1
ATOM 1501 C CA . LYS A 1 192 ? -6.189 -7.801 -12.177 1.00 88.88 192 LYS A CA 1
ATOM 1502 C C . LYS A 1 192 ? -5.448 -8.554 -11.087 1.00 88.88 192 LYS A C 1
ATOM 1504 O O . LYS A 1 192 ? -5.463 -9.782 -11.063 1.00 88.88 192 LYS A O 1
ATOM 1509 N N . LEU A 1 193 ? -4.928 -7.810 -10.121 1.00 90.12 193 LEU A N 1
ATOM 1510 C CA . LEU A 1 193 ? -4.357 -8.363 -8.900 1.00 90.12 193 LEU A CA 1
ATOM 1511 C C . LEU A 1 193 ? -5.302 -8.106 -7.733 1.00 90.12 193 LEU A C 1
ATOM 1513 O O . LEU A 1 193 ? -5.872 -7.022 -7.629 1.00 90.12 193 LEU A O 1
ATOM 1517 N N . SER A 1 194 ? -5.494 -9.096 -6.862 1.00 92.81 194 SER A N 1
ATOM 1518 C CA . SER A 1 194 ? -6.329 -8.939 -5.670 1.00 92.81 194 SER A CA 1
ATOM 1519 C C . SER A 1 194 ? -5.578 -9.302 -4.401 1.00 92.81 194 SER A C 1
ATOM 1521 O O . SER A 1 194 ? -4.829 -10.273 -4.363 1.00 92.81 194 SER A O 1
ATOM 1523 N N . VAL A 1 195 ? -5.837 -8.531 -3.353 1.00 95.56 195 VAL A N 1
ATOM 1524 C CA . VAL A 1 195 ? -5.303 -8.722 -2.006 1.00 95.56 195 VAL A CA 1
ATOM 1525 C C . VAL A 1 195 ? -6.438 -8.726 -0.990 1.00 95.56 195 VAL A C 1
ATOM 1527 O O . VAL A 1 195 ? -7.513 -8.156 -1.211 1.00 95.56 195 VAL A O 1
ATOM 1530 N N . ILE A 1 196 ? -6.187 -9.359 0.149 1.00 96.69 196 ILE A N 1
ATOM 1531 C CA . ILE A 1 196 ? -7.084 -9.387 1.297 1.00 96.69 196 ILE A CA 1
ATOM 1532 C C . ILE A 1 196 ? -6.472 -8.545 2.411 1.00 96.69 196 ILE A C 1
ATOM 1534 O O . ILE A 1 196 ? -5.419 -8.872 2.959 1.00 96.69 196 ILE A O 1
ATOM 1538 N N . VAL A 1 197 ? -7.160 -7.467 2.778 1.00 98.25 197 VAL A N 1
ATOM 1539 C CA . VAL A 1 197 ? -6.703 -6.521 3.797 1.00 98.25 197 VAL A CA 1
ATOM 1540 C C . VAL A 1 197 ? -7.421 -6.786 5.112 1.00 98.25 197 VAL A C 1
ATOM 1542 O O . VAL A 1 197 ? -8.644 -6.702 5.196 1.00 98.25 197 VAL A O 1
ATOM 1545 N N . PHE A 1 198 ? -6.664 -7.051 6.171 1.00 98.31 198 PHE A N 1
ATOM 1546 C CA . PHE A 1 198 ? -7.197 -7.236 7.516 1.00 98.31 198 PHE A CA 1
ATOM 1547 C C . PHE A 1 198 ? -7.052 -5.943 8.307 1.00 98.31 198 PHE A C 1
ATOM 1549 O O . PHE A 1 198 ? -5.934 -5.481 8.557 1.00 98.31 198 PHE A O 1
ATOM 1556 N N . MET A 1 199 ? -8.167 -5.381 8.759 1.00 98.56 199 MET A N 1
ATOM 1557 C CA . MET A 1 199 ? -8.201 -4.108 9.470 1.00 98.56 199 MET A CA 1
ATOM 1558 C C . MET A 1 199 ? -8.824 -4.251 10.854 1.00 98.56 199 MET A C 1
ATOM 1560 O O . ME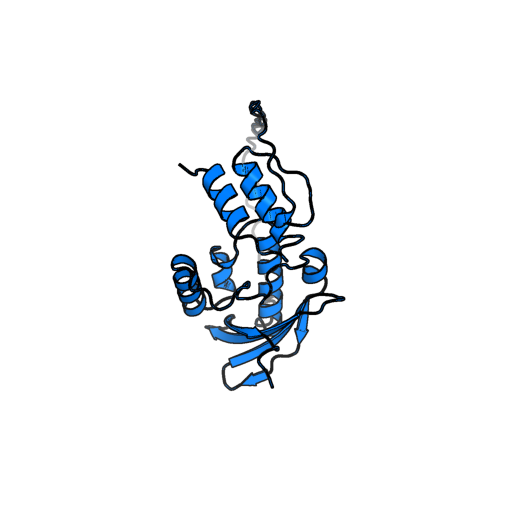T A 1 199 ? -9.760 -5.022 11.064 1.00 98.56 199 MET A O 1
ATOM 1564 N N . ARG A 1 200 ? -8.328 -3.465 11.808 1.00 98.25 200 ARG A N 1
ATOM 1565 C CA . ARG A 1 200 ? -8.919 -3.317 13.143 1.00 98.25 200 ARG A CA 1
ATOM 1566 C C . ARG A 1 200 ? -9.215 -1.858 13.427 1.00 98.25 200 ARG A C 1
ATOM 1568 O O . ARG A 1 200 ? -8.494 -0.982 12.956 1.00 98.25 200 ARG A O 1
ATOM 1575 N N . ASN A 1 201 ? -10.261 -1.605 14.202 1.00 96.31 201 ASN A N 1
ATOM 1576 C CA . ASN A 1 201 ? -10.604 -0.258 14.629 1.00 96.31 201 ASN A CA 1
ATOM 1577 C C . ASN A 1 201 ? -9.796 0.125 15.880 1.00 96.31 201 ASN A C 1
ATOM 1579 O O . ASN A 1 201 ? -9.867 -0.554 16.904 1.00 96.31 201 ASN A O 1
ATOM 1583 N N . PHE A 1 202 ? -9.037 1.213 15.793 1.00 93.12 202 PHE A N 1
ATOM 1584 C CA . PHE A 1 202 ? -8.297 1.820 16.892 1.00 93.12 202 PHE A CA 1
ATOM 1585 C C . PHE A 1 202 ? -8.849 3.224 17.128 1.00 93.12 202 PHE A C 1
ATOM 1587 O O . PHE A 1 202 ? -8.546 4.148 16.376 1.00 93.12 202 PHE A O 1
ATOM 1594 N N . GLY A 1 203 ? -9.682 3.385 18.159 1.00 89.12 203 GLY A N 1
ATOM 1595 C CA . GLY A 1 203 ? -10.208 4.700 18.542 1.00 89.12 203 GLY A CA 1
ATOM 1596 C C . GLY A 1 203 ? -11.040 5.384 17.451 1.00 89.12 203 GLY A C 1
ATOM 1597 O O . GLY A 1 203 ? -10.947 6.593 17.282 1.00 89.12 203 GLY A O 1
ATOM 1598 N N . GLY A 1 204 ? -11.821 4.619 16.683 1.00 90.94 204 GLY A N 1
ATOM 1599 C CA . GLY A 1 204 ? -12.653 5.129 15.590 1.00 90.94 204 GLY A CA 1
ATOM 1600 C C . GLY A 1 204 ? -11.973 5.132 14.220 1.00 90.94 204 GLY A C 1
ATOM 1601 O O . GLY A 1 204 ? -12.635 5.428 13.230 1.00 90.94 204 GLY A O 1
ATOM 1602 N N . ILE A 1 205 ? -10.692 4.761 14.137 1.00 92.88 205 ILE A N 1
ATOM 1603 C CA . ILE A 1 205 ? -9.926 4.717 12.886 1.00 92.88 205 ILE A CA 1
ATOM 1604 C C . ILE A 1 205 ? -9.612 3.264 12.544 1.00 92.88 205 ILE A C 1
ATOM 1606 O O . ILE A 1 205 ? -8.985 2.553 13.331 1.00 92.88 205 ILE A O 1
ATOM 1610 N N . TRP A 1 206 ? -10.018 2.809 11.362 1.00 97.88 206 TRP A N 1
ATOM 1611 C CA . TRP A 1 206 ? -9.591 1.504 10.864 1.00 97.88 206 TRP A CA 1
ATOM 1612 C C . TRP A 1 206 ? -8.115 1.553 10.484 1.00 97.88 206 TRP A C 1
ATOM 1614 O O . TRP A 1 206 ? -7.669 2.484 9.825 1.00 97.88 206 TRP A O 1
ATOM 1624 N N . LYS A 1 207 ? -7.339 0.556 10.899 1.00 98.38 207 LYS A N 1
ATOM 1625 C CA . LYS A 1 207 ? -5.936 0.425 10.510 1.00 98.38 207 LYS A CA 1
ATOM 1626 C C . LYS A 1 207 ? -5.644 -0.972 10.008 1.00 98.38 207 LYS A C 1
ATOM 1628 O O . LYS A 1 207 ? -6.113 -1.953 10.588 1.00 98.38 207 LYS A O 1
ATOM 1633 N N . ILE A 1 208 ? -4.846 -1.045 8.951 1.00 98.62 208 ILE A N 1
ATOM 1634 C CA . ILE A 1 208 ? -4.354 -2.289 8.366 1.00 98.62 208 ILE A CA 1
ATOM 1635 C C . ILE A 1 208 ? -3.433 -2.970 9.373 1.00 98.62 208 ILE A C 1
ATOM 1637 O O . ILE A 1 208 ? -2.524 -2.355 9.925 1.00 98.62 208 ILE A O 1
ATOM 1641 N N . THR A 1 209 ? -3.683 -4.248 9.613 1.00 98.12 209 THR A N 1
ATOM 1642 C CA . THR A 1 209 ? -2.887 -5.097 10.508 1.00 98.12 209 THR A CA 1
ATOM 1643 C C . THR A 1 209 ? -2.158 -6.211 9.765 1.00 98.12 209 THR A C 1
ATOM 1645 O O . THR A 1 209 ? -1.125 -6.675 10.245 1.00 98.12 209 THR A O 1
ATOM 1648 N N . LYS A 1 210 ? -2.677 -6.621 8.602 1.00 96.38 210 LYS A N 1
ATOM 1649 C CA . LYS A 1 210 ? -2.104 -7.647 7.728 1.00 96.38 210 LYS A CA 1
ATOM 1650 C C . LYS A 1 210 ? -2.657 -7.486 6.309 1.00 96.38 210 LYS A C 1
ATOM 1652 O O . LYS A 1 210 ? -3.804 -7.061 6.157 1.00 96.38 210 LYS A O 1
ATOM 1657 N N . VAL A 1 211 ? -1.863 -7.855 5.309 1.00 96.44 211 VAL A N 1
ATOM 1658 C CA . VAL A 1 211 ? -2.308 -8.040 3.923 1.00 96.44 211 VAL A CA 1
ATOM 1659 C C . VAL A 1 211 ? -1.826 -9.402 3.441 1.00 96.44 211 VAL A C 1
ATOM 1661 O O . VAL A 1 211 ? -0.638 -9.700 3.580 1.00 96.44 211 VAL A O 1
ATOM 1664 N N . ASP A 1 212 ? -2.731 -10.188 2.868 1.00 92.38 212 ASP A N 1
ATOM 1665 C CA . ASP A 1 212 ? -2.440 -11.468 2.212 1.00 92.38 212 ASP A CA 1
ATOM 1666 C C . ASP A 1 212 ? -2.863 -11.411 0.740 1.00 92.38 212 ASP A C 1
ATOM 1668 O O . ASP A 1 212 ? -3.642 -10.537 0.344 1.00 92.38 212 ASP A O 1
ATOM 1672 N N . ASP A 1 213 ? -2.326 -12.314 -0.075 1.00 84.06 213 ASP A N 1
ATOM 1673 C CA . ASP A 1 213 ? -2.816 -12.514 -1.435 1.00 84.06 213 ASP A CA 1
ATOM 1674 C C . ASP A 1 213 ? -4.024 -13.472 -1.449 1.00 84.06 213 ASP A C 1
ATOM 1676 O O . ASP A 1 213 ? -4.449 -13.995 -0.416 1.00 84.06 213 ASP A O 1
ATOM 1680 N N . ILE A 1 214 ? -4.631 -13.643 -2.622 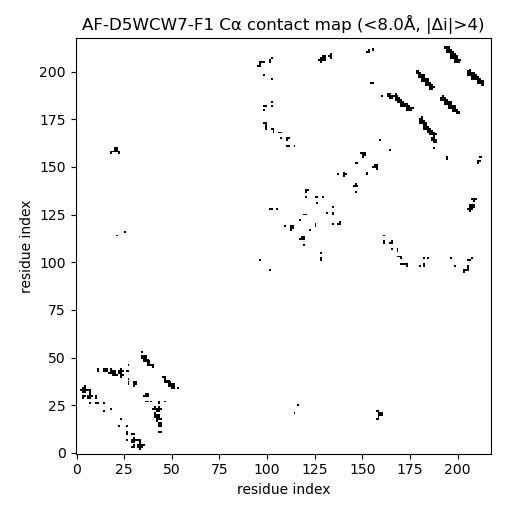1.00 73.69 214 ILE A N 1
ATOM 1681 C CA . ILE A 1 214 ? -5.675 -14.656 -2.841 1.00 73.69 214 ILE A CA 1
ATOM 1682 C C . ILE A 1 214 ? -5.121 -15.955 -3.442 1.00 73.69 214 ILE A C 1
ATOM 1684 O O . ILE A 1 214 ? -5.880 -16.904 -3.613 1.00 73.69 214 ILE A O 1
ATOM 1688 N N . SER A 1 215 ? -3.834 -15.984 -3.794 1.00 62.19 215 SER A N 1
ATOM 1689 C CA . SER A 1 215 ? -3.150 -17.120 -4.423 1.00 62.19 215 SER A CA 1
ATOM 1690 C C . SER A 1 215 ? -2.984 -18.285 -3.447 1.00 62.19 215 SER A C 1
ATOM 1692 O O . SER A 1 215 ? -2.995 -19.439 -3.865 1.00 62.19 215 SER A O 1
ATOM 1694 N N . ASP A 1 216 ? -2.876 -17.975 -2.154 1.00 47.94 216 ASP A N 1
ATOM 1695 C CA . ASP A 1 216 ? -2.724 -18.941 -1.063 1.00 47.94 216 ASP A CA 1
ATOM 1696 C C . ASP A 1 216 ? -4.064 -19.503 -0.536 1.00 47.94 216 ASP A C 1
ATOM 1698 O O . ASP A 1 216 ? -4.087 -20.244 0.454 1.00 47.94 216 ASP A O 1
ATOM 1702 N N . LEU A 1 217 ? -5.198 -19.168 -1.167 1.00 43.31 217 LEU A N 1
ATOM 1703 C CA . LEU A 1 217 ? -6.498 -19.758 -0.839 1.00 43.31 217 LEU A CA 1
ATOM 1704 C C . LEU A 1 217 ? -6.778 -20.975 -1.749 1.00 43.31 217 LEU A C 1
ATOM 1706 O O . LEU A 1 217 ? -6.692 -20.834 -2.968 1.00 43.31 217 LEU A O 1
ATOM 1710 N N . PRO A 1 218 ? -7.094 -22.155 -1.176 1.00 38.34 218 PRO A N 1
ATOM 1711 C CA . PRO A 1 218 ? -7.316 -23.396 -1.924 1.00 38.34 218 PRO A CA 1
ATOM 1712 C C . PRO A 1 218 ? -8.566 -23.379 -2.813 1.00 38.34 218 PRO A C 1
ATOM 1714 O O . PRO A 1 218 ? -9.539 -22.661 -2.480 1.00 38.34 218 PRO A O 1
#

Sequence (218 aa):
MYNGSLAANFAYSNAKGHSTQNCAKFVRQAIQWGGVTVAPTNSAKEMDFIPVQTTEPQGHHTRSIATTDMHIKRFLSVLALLAFVFWQSAFSATAQPTPEGQAKAFYSWYIKLGANLTFPLLDEGIFDYVAKGTVSKLRDDYEHDRLPGDSDYFLKVQDEDENDWLAHITVRPAVMLGHVAVVPVTFGSKDKLSVIVFMRNFGGIWKITKVDDISDLP

Organism: Paraburkholderia atlantica (NCBI:txid2654982)

pLDDT: mean 73.18, std 21.79, range [31.17, 98.62]

Foldseek 3Di:
DDQLCVQLVVLLVLFDQPQFALSLVLSQVSCVSNQWHFDDGRGSNNTDTDRDDDDDDDDDDDDDDDDDDDDDDDDDPDPPPPPPPPPPDPPPPPDQQDLQNLLLVLVLVCLVCVSVVHNVLPDPCLVLAAPPVQSVVQVVCVVVVNRPDPDDFAQRHNDDPSVQFSVAWDWDAWDDDDQWTWIWIWGGDPPIFIKIFIWGDDPSGTHTHHIGGCVPPD

Mean predicted aligned error: 15.24 Å

Solvent-accessible surface area (backbone atoms only — not comparable to full-atom values): 13289 Å² total; per-residue (Å²): 134,87,57,30,54,59,52,20,52,50,44,54,76,67,51,50,99,81,33,29,55,50,42,8,51,53,39,52,49,40,25,42,68,34,58,31,47,56,62,96,52,58,35,39,78,71,50,55,82,46,84,49,84,87,78,86,82,82,85,83,87,79,84,86,84,84,82,83,88,80,92,80,79,90,85,80,92,77,81,74,81,82,72,79,83,78,75,78,77,78,76,73,78,73,74,71,66,45,66,47,60,44,53,52,52,39,52,53,50,42,51,60,37,41,76,70,79,38,64,44,88,77,41,76,74,43,60,76,37,32,31,66,71,42,52,55,49,53,49,53,23,51,78,67,77,54,53,74,70,95,36,43,67,85,77,70,43,75,62,66,60,59,71,51,26,68,76,29,68,46,68,42,83,58,47,72,62,85,78,33,38,38,30,45,36,35,32,34,82,79,84,62,48,54,35,40,36,33,26,37,70,56,93,74,41,48,19,37,63,49,55,45,65,61,82,85,59,134